Protein AF-A0A2H1YHJ5-F1 (afdb_monomer_lite)

Organism: NCBI:txid1458515

pLDDT: mean 88.85, std 13.35, range [40.28, 98.81]

Foldseek 3Di:
DDDDDDDDDDDDPDDPPPDDDFDWDADPVRDTDGDDPAAEEEDCDPDDDPSHDAQHWYCNVVVNFIWGHHRPDTHTPVVPPDPDPDPDDDDDPDDDDDDDDPPDDDDDDDDPDDDDPPDPDDDDDDPDDDDDDDPVDDDDDDDDDDPDDDDDPQADAWPVGDREDPQWDFDDPPVITDTDHPDDFKDKDKDKFAQLVPDLAKDKDKDWDFQAPFQFQKKKKKWKQLPHDPPDDDQFPDDALDFFLSQKIKMKIKMWGQDVVVGDIWIKMWMWIAGNNAQPDIAIDIDRQFRDKDFRAGNNGFGLWMWTWGWDDGDGGTTMIIIMIHFTPDDDSVRRSVSSNGMIMMIMMTGD

Radius of gyration: 55.6 Å; chains: 1; bounding box: 109×58×180 Å

Structure (mmCIF, N/CA/C/O backbone):
data_AF-A0A2H1YHJ5-F1
#
_entry.id   AF-A0A2H1YHJ5-F1
#
loop_
_atom_site.group_PDB
_atom_site.id
_atom_site.type_symbol
_atom_site.label_atom_id
_atom_site.label_alt_id
_atom_site.label_comp_id
_atom_site.label_asym_id
_atom_site.label_entity_id
_atom_site.label_seq_id
_atom_site.pdbx_PDB_ins_code
_atom_site.Cartn_x
_atom_site.Cartn_y
_atom_site.Cartn_z
_atom_site.occupancy
_atom_site.B_iso_or_equiv
_atom_site.auth_seq_id
_atom_site.auth_comp_id
_atom_site.auth_asym_id
_atom_site.auth_atom_id
_atom_site.pdbx_PDB_model_num
ATOM 1 N N . MET A 1 1 ? -66.893 23.623 133.235 1.00 42.88 1 MET A N 1
ATOM 2 C CA . MET A 1 1 ? -66.188 22.378 133.618 1.00 42.88 1 MET A CA 1
ATOM 3 C C . MET A 1 1 ? -66.973 21.158 133.147 1.00 42.88 1 MET A C 1
ATOM 5 O O . MET A 1 1 ? -67.967 20.817 133.773 1.00 42.88 1 MET A O 1
ATOM 9 N N . LYS A 1 2 ? -66.528 20.504 132.069 1.00 40.28 2 LYS A N 1
ATOM 10 C CA . LYS A 1 2 ? -66.482 19.036 131.934 1.00 40.28 2 LYS A CA 1
ATOM 11 C C . LYS A 1 2 ? -65.663 18.698 130.683 1.00 40.28 2 LYS A C 1
ATOM 13 O O . LYS A 1 2 ? -65.992 19.127 129.585 1.00 40.28 2 LYS A O 1
ATOM 18 N N . ASN A 1 3 ? -64.544 18.024 130.928 1.00 41.81 3 ASN A N 1
ATOM 19 C CA . ASN A 1 3 ? -63.487 17.675 129.983 1.00 41.81 3 ASN A CA 1
ATOM 20 C C . ASN A 1 3 ? -63.940 16.586 129.004 1.00 41.81 3 ASN A C 1
ATOM 22 O O . ASN A 1 3 ? -64.469 15.569 129.450 1.00 41.81 3 ASN A O 1
ATOM 26 N N . TYR A 1 4 ? -63.606 16.732 127.720 1.00 48.62 4 TYR A N 1
ATOM 27 C CA . TYR A 1 4 ? -63.559 15.613 126.778 1.00 48.62 4 TYR A CA 1
ATOM 28 C C . TYR A 1 4 ? -62.131 15.441 126.255 1.00 48.62 4 TYR A C 1
ATOM 30 O O . TYR A 1 4 ? -61.461 16.397 125.874 1.00 48.62 4 TYR A O 1
ATOM 38 N N . LYS A 1 5 ? -61.658 14.199 126.377 1.00 46.38 5 LYS A N 1
ATOM 39 C CA . LYS A 1 5 ? -60.287 13.728 126.179 1.00 46.38 5 LYS A CA 1
ATOM 40 C C . LYS A 1 5 ? -59.889 13.714 124.700 1.00 46.38 5 LYS A C 1
ATOM 42 O O . LYS A 1 5 ? -60.662 13.277 123.853 1.00 46.38 5 LYS A O 1
ATOM 47 N N . ASN A 1 6 ? -58.639 14.101 124.452 1.00 48.09 6 ASN A N 1
ATOM 48 C CA . ASN A 1 6 ? -57.894 13.891 123.212 1.00 48.09 6 ASN A CA 1
ATOM 49 C C . ASN A 1 6 ? -57.825 12.401 122.837 1.00 48.09 6 ASN A C 1
ATOM 51 O O . ASN A 1 6 ? -57.432 11.585 123.672 1.00 48.09 6 ASN A O 1
ATOM 55 N N . TYR A 1 7 ? -58.092 12.074 121.571 1.00 50.16 7 TYR A N 1
ATOM 56 C CA . TYR A 1 7 ? -57.646 10.827 120.948 1.00 50.16 7 TYR A CA 1
ATOM 57 C C . TYR A 1 7 ? -56.686 11.152 119.802 1.00 50.16 7 TYR A C 1
ATOM 59 O O . TYR A 1 7 ? -57.031 11.828 118.836 1.00 50.16 7 TYR A O 1
ATOM 67 N N . LEU A 1 8 ? -55.453 10.689 119.982 1.00 44.50 8 LEU A N 1
ATOM 68 C CA . LEU A 1 8 ? -54.328 10.747 119.059 1.00 44.50 8 LEU A CA 1
ATOM 69 C C . LEU A 1 8 ? -54.637 9.906 117.809 1.00 44.50 8 LEU A C 1
ATOM 71 O O . LEU A 1 8 ? -54.812 8.693 117.911 1.00 44.50 8 LEU A O 1
ATOM 75 N N . PHE A 1 9 ? -54.698 10.541 116.639 1.00 46.66 9 PHE A N 1
ATOM 76 C CA . PHE A 1 9 ? -54.857 9.865 115.351 1.00 46.66 9 PHE A CA 1
ATOM 77 C C . PHE A 1 9 ? -53.469 9.439 114.843 1.00 46.66 9 PHE A C 1
ATOM 79 O O . PHE A 1 9 ? -52.663 10.280 114.449 1.00 46.66 9 PHE A O 1
ATOM 86 N N . ILE A 1 10 ? -53.160 8.142 114.890 1.00 53.19 10 ILE A N 1
ATOM 87 C CA . ILE A 1 10 ? -51.952 7.573 114.275 1.00 53.19 10 ILE A CA 1
ATOM 88 C C . ILE A 1 10 ? -52.271 7.284 112.803 1.00 53.19 10 ILE A C 1
ATOM 90 O O . ILE A 1 10 ? -53.096 6.423 112.502 1.00 53.19 10 ILE A O 1
ATOM 94 N N . LEU A 1 11 ? -51.620 8.003 111.882 1.00 47.72 11 LEU A N 1
ATOM 95 C CA . LEU A 1 11 ? -51.616 7.670 110.456 1.00 47.72 11 LEU A CA 1
ATOM 96 C C . LEU A 1 11 ? -50.718 6.444 110.227 1.00 47.72 11 LEU A C 1
ATOM 98 O O . LEU A 1 11 ? -49.499 6.524 110.370 1.00 47.72 11 LEU A O 1
ATOM 102 N N . ILE A 1 12 ? -51.315 5.319 109.838 1.00 50.81 12 ILE A N 1
ATOM 103 C CA . ILE A 1 12 ? -50.593 4.146 109.335 1.00 50.81 12 ILE A CA 1
ATOM 104 C C . ILE A 1 12 ? -50.486 4.291 107.812 1.00 50.81 12 ILE A C 1
ATOM 106 O O . ILE A 1 12 ? -51.480 4.169 107.099 1.00 50.81 12 ILE A O 1
ATOM 110 N N . PHE A 1 13 ? -49.279 4.544 107.302 1.00 45.78 13 PHE A N 1
ATOM 111 C CA . PHE A 1 13 ? -48.984 4.435 105.872 1.00 45.78 13 PHE A CA 1
ATOM 112 C C . PHE A 1 13 ? -48.885 2.951 105.490 1.00 45.78 13 PHE A C 1
ATOM 114 O O . PHE A 1 13 ? -47.865 2.304 105.721 1.00 45.78 13 PHE A O 1
ATOM 121 N N . ILE A 1 14 ? -49.947 2.400 104.899 1.00 52.19 14 ILE A N 1
ATOM 122 C CA . ILE A 1 14 ? -49.912 1.076 104.267 1.00 52.19 14 ILE A CA 1
ATOM 123 C C . ILE A 1 14 ? -49.209 1.226 102.912 1.00 52.19 14 ILE A C 1
ATOM 125 O O . ILE A 1 14 ? -49.780 1.727 101.946 1.00 52.19 14 ILE A O 1
ATOM 129 N N . SER A 1 15 ? -47.948 0.799 102.844 1.00 47.81 15 SER A N 1
ATOM 130 C CA . SER A 1 15 ? -47.233 0.614 101.580 1.00 47.81 15 SER A CA 1
ATOM 131 C C . SER A 1 15 ? -47.696 -0.702 100.952 1.00 47.81 15 SER A C 1
ATOM 133 O O . SER A 1 15 ? -47.289 -1.784 101.376 1.00 47.81 15 SER A O 1
ATOM 135 N N . ILE A 1 16 ? -48.589 -0.625 99.964 1.00 47.97 16 ILE A N 1
ATOM 136 C CA . ILE A 1 16 ? -48.993 -1.788 99.170 1.00 47.97 16 ILE A CA 1
ATOM 137 C C . ILE A 1 16 ? -47.858 -2.068 98.181 1.00 47.97 16 ILE A C 1
ATOM 139 O O . ILE A 1 16 ? -47.739 -1.407 97.149 1.00 47.97 16 ILE A O 1
ATOM 143 N N . LYS A 1 17 ? -46.994 -3.037 98.498 1.00 46.59 17 LYS A N 1
ATOM 144 C CA . LYS A 1 17 ? -46.061 -3.590 97.512 1.00 46.59 17 LYS A CA 1
ATOM 145 C C . LYS A 1 17 ? -46.846 -4.471 96.548 1.00 46.59 17 LYS A C 1
ATOM 147 O O . LYS A 1 17 ? -47.185 -5.605 96.873 1.00 46.59 17 LYS A O 1
ATOM 152 N N . ILE A 1 18 ? -47.137 -3.945 95.365 1.00 49.09 18 ILE A N 1
ATOM 153 C CA . ILE A 1 18 ? -47.655 -4.736 94.250 1.00 49.09 18 ILE A CA 1
ATOM 154 C C . ILE A 1 18 ? -46.445 -5.442 93.622 1.00 49.09 18 ILE A C 1
ATOM 156 O O . ILE A 1 18 ? -45.708 -4.839 92.845 1.00 49.09 18 ILE A O 1
ATOM 160 N N . ASN A 1 19 ? -46.176 -6.688 94.013 1.00 44.72 19 ASN A N 1
ATOM 161 C CA . ASN A 1 19 ? -45.221 -7.524 93.284 1.00 44.72 19 ASN A CA 1
ATOM 162 C C . ASN A 1 19 ? -45.940 -8.129 92.068 1.00 44.72 19 ASN A C 1
ATOM 164 O O . ASN A 1 19 ? -47.100 -8.528 92.171 1.00 44.72 19 ASN A O 1
ATOM 168 N N . ALA A 1 20 ? -45.267 -8.168 90.917 1.00 54.38 20 ALA A N 1
ATOM 169 C CA . ALA A 1 20 ? -45.776 -8.819 89.712 1.00 54.38 20 ALA A CA 1
ATOM 170 C C . ALA A 1 20 ? -46.092 -10.304 89.984 1.00 54.38 20 ALA A C 1
ATOM 172 O O . ALA A 1 20 ? -45.370 -10.961 90.734 1.00 54.38 20 ALA A O 1
ATOM 173 N N . GLN A 1 21 ? -47.174 -10.822 89.396 1.00 54.25 21 GLN A N 1
ATOM 174 C CA . GLN A 1 21 ? -47.605 -12.208 89.582 1.00 54.25 21 GLN A CA 1
ATOM 175 C C . GLN A 1 21 ? -46.852 -13.132 88.612 1.00 54.25 21 GLN A C 1
ATOM 177 O O . GLN A 1 21 ? -46.950 -12.969 87.398 1.00 54.25 21 GLN A O 1
ATOM 182 N N . GLU A 1 22 ? -46.091 -14.081 89.160 1.00 58.50 22 GLU A N 1
ATOM 183 C CA . GLU A 1 22 ? -45.443 -15.176 88.430 1.00 58.50 22 GLU A CA 1
ATOM 184 C C . GLU A 1 22 ? -46.424 -16.355 88.335 1.00 58.50 22 GLU A C 1
ATOM 186 O O . GLU A 1 22 ? -46.985 -16.779 89.350 1.00 58.50 22 GLU A O 1
ATOM 191 N N . PHE A 1 23 ? -46.665 -16.869 87.126 1.00 64.31 23 PHE A N 1
ATOM 192 C CA . PHE A 1 23 ? -47.477 -18.068 86.920 1.00 64.31 23 PHE A CA 1
ATOM 193 C C . PHE A 1 23 ? -46.552 -19.257 86.678 1.00 64.31 23 PHE A C 1
ATOM 195 O O . PHE A 1 23 ? -45.802 -19.307 85.704 1.00 64.31 23 PHE A O 1
ATOM 202 N N . ASN A 1 24 ? -46.611 -20.228 87.582 1.00 74.50 24 ASN A N 1
ATOM 203 C CA . ASN A 1 24 ? -45.827 -21.446 87.475 1.00 74.50 24 ASN A CA 1
ATOM 204 C C . ASN A 1 24 ? -46.669 -22.570 86.870 1.00 74.50 24 ASN A C 1
ATOM 206 O O . ASN A 1 24 ? -47.835 -22.741 87.228 1.00 74.50 24 ASN A O 1
ATOM 210 N N . VAL A 1 25 ? -46.067 -23.362 85.987 1.00 72.06 25 VAL A N 1
ATOM 211 C CA . VAL A 1 25 ? -46.675 -24.558 85.398 1.00 72.06 25 VAL A CA 1
ATOM 212 C C . VAL A 1 25 ? -45.914 -25.774 85.906 1.00 72.06 25 VAL A C 1
ATOM 214 O O . VAL A 1 25 ? -44.686 -25.770 85.958 1.00 72.06 25 VAL A O 1
ATOM 217 N N . VAL A 1 26 ? -46.636 -26.814 86.308 1.00 79.75 26 VAL A N 1
ATOM 218 C CA . VAL A 1 26 ? -46.034 -28.058 86.796 1.00 79.75 26 VAL A CA 1
ATOM 219 C C . VAL A 1 26 ? -45.954 -29.047 85.640 1.00 79.75 26 VAL A C 1
ATOM 221 O O . VAL A 1 26 ? -46.959 -29.287 84.972 1.00 79.75 26 VAL A O 1
ATOM 224 N N . ASP A 1 27 ? -44.769 -29.596 85.375 1.00 78.88 27 ASP A N 1
ATOM 225 C CA . ASP A 1 27 ? -44.616 -30.638 84.357 1.00 78.88 27 ASP A CA 1
ATOM 226 C C . ASP A 1 27 ? -45.168 -31.999 84.830 1.00 78.88 27 ASP A C 1
ATOM 228 O O . ASP A 1 27 ? -45.484 -32.200 86.004 1.00 78.88 27 ASP A O 1
ATOM 232 N N . ASN A 1 28 ? -45.249 -32.981 83.924 1.00 75.56 28 ASN A N 1
ATOM 233 C CA . ASN A 1 28 ? -45.737 -34.332 84.244 1.00 75.56 28 ASN A CA 1
ATOM 234 C C . ASN A 1 28 ? -44.867 -35.096 85.270 1.00 75.56 28 ASN A C 1
ATOM 236 O O . ASN A 1 28 ? -45.213 -36.218 85.636 1.00 75.56 28 ASN A O 1
ATOM 240 N N . LYS A 1 29 ? -43.737 -34.531 85.717 1.00 79.44 29 LYS A N 1
ATOM 241 C CA . LYS A 1 29 ? -42.860 -35.079 86.762 1.00 79.44 29 LYS A CA 1
ATOM 242 C C . LYS A 1 29 ? -42.938 -34.286 88.074 1.00 79.44 29 LYS A C 1
ATOM 244 O O . LYS A 1 29 ? -42.198 -34.600 89.002 1.00 79.44 29 LYS A O 1
ATOM 249 N N . GLY A 1 30 ? -43.832 -33.300 88.179 1.00 77.00 30 GLY A N 1
ATOM 250 C CA . GLY A 1 30 ? -44.010 -32.491 89.386 1.00 77.00 30 GLY A CA 1
ATOM 251 C C . GLY A 1 30 ? -43.053 -31.300 89.496 1.00 77.00 30 GLY A C 1
ATOM 252 O O . GLY A 1 30 ? -43.026 -30.638 90.532 1.00 77.00 30 GLY A O 1
ATOM 253 N N . THR A 1 31 ? -42.275 -31.000 88.452 1.00 84.31 31 THR A N 1
ATOM 254 C CA . THR A 1 31 ? -41.330 -29.879 88.455 1.00 84.31 31 THR A CA 1
ATOM 255 C C . THR A 1 31 ? -42.070 -28.578 88.185 1.00 84.31 31 THR A C 1
ATOM 257 O O . THR A 1 31 ? -42.716 -28.422 87.148 1.00 84.31 31 THR A O 1
ATOM 260 N N . ILE A 1 32 ? -41.957 -27.631 89.115 1.00 79.25 32 ILE A N 1
ATOM 261 C CA . ILE A 1 32 ? -42.501 -26.281 88.975 1.00 79.25 32 ILE A CA 1
ATOM 262 C C . ILE A 1 32 ? -41.586 -25.496 88.032 1.00 79.25 32 ILE A C 1
ATOM 264 O O . ILE A 1 32 ? -40.457 -25.163 88.386 1.00 79.25 32 ILE A O 1
ATOM 268 N N . ASN A 1 33 ? -42.075 -25.206 86.832 1.00 68.06 33 ASN A N 1
ATOM 269 C CA . ASN A 1 33 ? -41.402 -24.364 85.855 1.00 68.06 33 ASN A CA 1
ATOM 270 C C . ASN A 1 33 ? -42.088 -22.995 85.820 1.00 68.06 33 ASN A C 1
ATOM 272 O O . ASN A 1 33 ? -43.304 -22.916 85.638 1.00 68.06 33 ASN A O 1
ATOM 276 N N . SER A 1 34 ? -41.327 -21.912 85.953 1.00 69.19 34 SER A N 1
ATOM 277 C CA . SER A 1 34 ? -41.844 -20.570 85.672 1.00 69.19 34 SER A CA 1
ATOM 278 C C . SER A 1 34 ? -42.080 -20.444 84.173 1.00 69.19 34 SER A C 1
ATOM 280 O O . SER A 1 34 ? -41.142 -20.582 83.382 1.00 69.19 34 SER A O 1
ATOM 282 N N . VAL A 1 35 ? -43.317 -20.177 83.765 1.00 63.56 35 VAL A N 1
ATOM 283 C CA . VAL A 1 35 ? -43.655 -19.972 82.354 1.00 63.56 35 VAL A CA 1
ATOM 284 C C . VAL A 1 35 ? -44.128 -18.529 82.221 1.00 63.56 35 VAL A C 1
ATOM 286 O O . VAL A 1 35 ? -44.904 -18.058 83.041 1.00 63.56 35 VAL A O 1
ATOM 289 N N . PHE A 1 36 ? -43.611 -17.826 81.210 1.00 63.41 36 PHE A N 1
ATOM 290 C CA . PHE A 1 36 ? -43.727 -16.376 80.961 1.00 63.41 36 PHE A CA 1
ATOM 291 C C . PHE A 1 36 ? -42.753 -15.491 81.758 1.00 63.41 36 PHE A C 1
ATOM 293 O O . PHE A 1 36 ? -43.096 -14.891 82.773 1.00 63.41 36 PHE A O 1
ATOM 300 N N . LYS A 1 37 ? -41.534 -15.329 81.227 1.00 66.38 37 LYS A N 1
ATOM 301 C CA . LYS A 1 37 ? -40.641 -14.218 81.604 1.00 66.38 37 LYS A CA 1
ATOM 302 C C . LYS A 1 37 ? -40.752 -13.015 80.662 1.00 66.38 37 LYS A C 1
ATOM 304 O O . LYS A 1 37 ? -40.211 -11.964 80.973 1.00 66.38 37 LYS A O 1
ATOM 309 N N . ASN A 1 38 ? -41.469 -13.165 79.549 1.00 75.50 38 ASN A N 1
ATOM 310 C CA . ASN A 1 38 ? -41.543 -12.153 78.508 1.00 75.50 38 ASN A CA 1
ATOM 311 C C . ASN A 1 38 ? -42.792 -11.295 78.699 1.00 75.50 38 ASN A C 1
ATOM 313 O O . ASN A 1 38 ? -43.909 -11.811 78.779 1.00 75.50 38 ASN A O 1
ATOM 317 N N . LYS A 1 39 ? -42.612 -9.982 78.7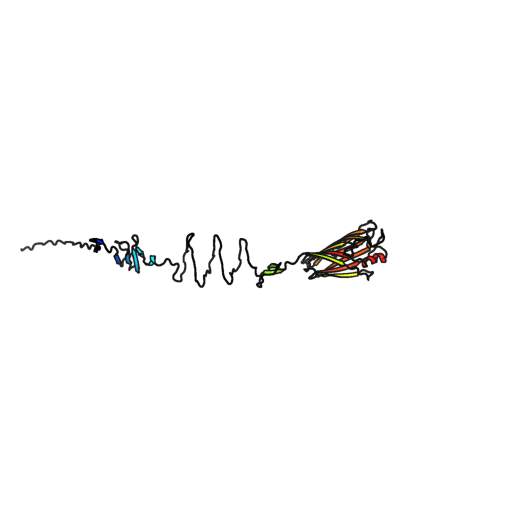54 1.00 80.81 39 LYS A N 1
ATOM 318 C CA . LYS A 1 39 ? -43.665 -8.996 78.941 1.00 80.81 39 LYS A CA 1
ATOM 319 C C . LYS A 1 39 ? -43.923 -8.236 77.649 1.00 80.81 39 LYS A C 1
ATOM 321 O O . LYS A 1 39 ? -43.009 -7.752 76.986 1.00 80.81 39 LYS A O 1
ATOM 326 N N . VAL A 1 40 ? -45.205 -8.048 77.352 1.00 86.00 40 VAL A N 1
ATOM 327 C CA . VAL A 1 40 ? -45.655 -7.053 76.382 1.00 86.00 40 VAL A CA 1
ATOM 328 C C . VAL A 1 40 ? -45.941 -5.756 77.134 1.00 86.00 40 VAL A C 1
ATOM 330 O O . VAL A 1 40 ? -46.784 -5.722 78.029 1.00 86.00 40 VAL A O 1
ATOM 333 N N . THR A 1 41 ? -45.223 -4.690 76.802 1.00 88.19 41 THR A N 1
ATOM 334 C CA . THR A 1 41 ? -45.400 -3.367 77.404 1.00 88.19 41 THR A CA 1
ATOM 335 C C . THR A 1 41 ? -45.889 -2.389 76.346 1.00 88.19 41 THR A C 1
ATOM 337 O O . THR A 1 41 ? -45.296 -2.271 75.282 1.00 88.19 41 THR A O 1
ATOM 340 N N . THR A 1 42 ? -46.949 -1.647 76.641 1.00 87.50 42 THR A N 1
ATOM 341 C CA . THR A 1 42 ? -47.392 -0.492 75.850 1.00 87.50 42 THR A CA 1
ATOM 342 C C . THR A 1 42 ? -47.173 0.751 76.701 1.00 87.50 42 THR A C 1
ATOM 344 O O . THR A 1 42 ? -47.728 0.822 77.798 1.00 87.50 42 THR A O 1
ATOM 347 N N . SER A 1 43 ? -46.354 1.704 76.256 1.00 82.50 43 SER A N 1
ATOM 348 C CA . SER A 1 43 ? -46.089 2.911 77.053 1.00 82.50 43 SER A CA 1
ATOM 349 C C . SER A 1 43 ? -46.028 4.172 76.191 1.00 82.50 43 SER A C 1
ATOM 351 O O . SER A 1 43 ? -45.331 4.149 75.174 1.00 82.50 43 SER A O 1
ATOM 353 N N . PRO A 1 44 ? -46.658 5.283 76.628 1.00 77.25 44 PRO A N 1
ATOM 354 C CA . PRO A 1 44 ? -46.556 6.598 75.996 1.00 77.25 44 PRO A CA 1
ATOM 355 C C . PRO A 1 44 ? -45.311 7.387 76.440 1.00 77.25 44 PRO A C 1
ATOM 357 O O . PRO A 1 44 ? -45.324 8.617 76.454 1.00 77.25 44 PRO A O 1
ATOM 360 N N . THR A 1 45 ? -44.243 6.702 76.851 1.00 69.25 45 THR A N 1
ATOM 361 C CA 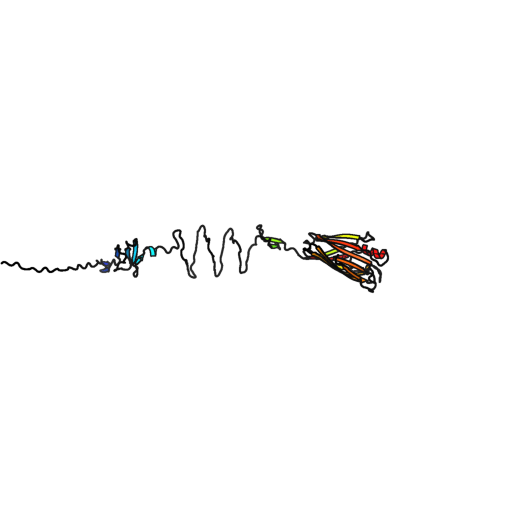. THR A 1 45 ? -43.000 7.322 77.328 1.00 69.25 45 THR A CA 1
ATOM 362 C C . THR A 1 45 ? -41.849 6.999 76.389 1.00 69.25 45 THR A C 1
ATOM 364 O O . THR A 1 45 ? -41.632 5.831 76.089 1.00 69.25 45 THR A O 1
ATOM 367 N N . ALA A 1 46 ? -41.039 7.998 76.027 1.00 69.38 46 ALA A N 1
ATOM 368 C CA . ALA A 1 46 ? -39.858 7.806 75.175 1.00 69.38 46 ALA A CA 1
ATOM 369 C C . ALA A 1 46 ? -38.754 6.933 75.815 1.00 69.38 46 ALA A C 1
ATOM 371 O O . ALA A 1 46 ? -37.864 6.441 75.122 1.00 69.38 46 ALA A O 1
ATOM 372 N N . SER A 1 47 ? -38.792 6.739 77.138 1.00 81.81 47 SER A N 1
ATOM 373 C CA . SER A 1 47 ? -37.823 5.912 77.860 1.00 81.81 47 SER A CA 1
ATOM 374 C C . SER A 1 47 ? -38.188 4.422 77.791 1.00 81.81 47 SER A C 1
ATOM 376 O O . SER A 1 47 ? -39.342 4.074 78.057 1.00 81.81 47 SER A O 1
ATOM 378 N N . PRO A 1 48 ? -37.219 3.530 77.500 1.00 84.44 48 PRO A N 1
ATOM 379 C CA . PRO A 1 48 ? -37.471 2.098 77.388 1.00 84.44 48 PRO A CA 1
ATOM 380 C C . PRO A 1 48 ? -37.885 1.470 78.733 1.00 84.44 48 PRO A C 1
ATOM 382 O O . PRO A 1 48 ? -37.438 1.935 79.787 1.00 84.44 48 PRO A O 1
ATOM 385 N N . PRO A 1 49 ? -38.669 0.373 78.725 1.00 86.69 49 PRO A N 1
ATOM 386 C CA . PRO A 1 49 ? -39.031 -0.353 79.941 1.00 86.69 49 PRO A CA 1
ATOM 387 C C . PRO A 1 49 ? -37.792 -0.795 80.742 1.00 86.69 49 PRO A C 1
ATOM 389 O O . PRO A 1 49 ? -36.865 -1.395 80.194 1.00 86.69 49 PRO A O 1
ATOM 392 N N . ALA A 1 50 ? -37.777 -0.491 82.045 1.00 80.19 50 ALA A N 1
ATOM 393 C CA . ALA A 1 50 ? -36.609 -0.684 82.914 1.00 80.19 50 ALA A CA 1
ATOM 394 C C . ALA A 1 50 ? -36.363 -2.152 83.318 1.00 80.19 50 ALA A C 1
ATOM 396 O O . ALA A 1 50 ? -35.219 -2.555 83.509 1.00 80.19 50 ALA A O 1
ATOM 397 N N . SER A 1 51 ? -37.419 -2.962 83.416 1.00 79.75 51 SER A N 1
ATOM 398 C CA . SER A 1 51 ? -37.362 -4.380 83.813 1.00 79.75 51 SER A CA 1
ATOM 399 C C . SER A 1 51 ? -37.488 -5.300 82.598 1.00 79.75 51 SER A C 1
ATOM 401 O O . SER A 1 51 ? -38.415 -6.097 82.516 1.00 79.75 51 SER A O 1
ATOM 403 N N . LYS A 1 52 ? -36.592 -5.109 81.631 1.00 85.31 52 LYS A N 1
ATOM 404 C CA . LYS A 1 52 ? -36.576 -5.797 80.334 1.00 85.31 52 LYS A CA 1
ATOM 405 C C . LYS A 1 52 ? -35.972 -7.202 80.436 1.00 85.31 52 LYS A C 1
ATOM 407 O O . LYS A 1 52 ? -34.890 -7.369 81.002 1.00 85.31 52 LYS A O 1
ATOM 412 N N . ILE A 1 53 ? -36.652 -8.188 79.868 1.00 85.44 53 ILE A N 1
ATOM 413 C CA . ILE A 1 53 ? -36.193 -9.574 79.731 1.00 85.44 53 ILE A CA 1
ATOM 414 C C . ILE A 1 53 ? -36.116 -9.922 78.243 1.00 85.44 53 ILE A C 1
ATOM 416 O O . ILE A 1 53 ? -36.853 -9.368 77.428 1.00 85.44 53 ILE A O 1
ATOM 420 N N . GLU A 1 54 ? -35.140 -10.748 77.850 1.00 86.94 54 GLU A N 1
ATOM 421 C CA . GLU A 1 54 ? -34.941 -11.129 76.447 1.00 86.94 54 GLU A CA 1
ATOM 422 C C . GLU A 1 54 ? -36.238 -11.680 75.833 1.00 86.94 54 GLU A C 1
ATOM 424 O O . GLU A 1 54 ? -36.885 -12.571 76.379 1.00 86.94 54 GLU A O 1
ATOM 429 N N . GLY A 1 55 ? -36.617 -11.113 74.692 1.00 84.69 55 GLY A N 1
ATOM 430 C CA . GLY A 1 55 ? -37.856 -11.356 73.969 1.00 84.69 55 GLY A CA 1
ATOM 431 C C . GLY A 1 55 ? -39.078 -10.594 74.498 1.00 84.69 55 GLY A C 1
ATOM 432 O O . GLY A 1 55 ? -40.189 -10.899 74.062 1.00 84.69 55 GLY A O 1
ATOM 433 N N . ASP A 1 56 ? -38.924 -9.638 75.419 1.00 90.19 56 ASP A N 1
ATOM 434 C CA . ASP A 1 56 ? -39.989 -8.682 75.738 1.00 90.19 56 ASP A CA 1
ATOM 435 C C . ASP A 1 56 ? -40.369 -7.872 74.497 1.00 90.19 56 ASP A C 1
ATOM 437 O O . ASP A 1 56 ? -39.508 -7.520 73.689 1.00 90.19 56 ASP A O 1
ATOM 441 N N . VAL A 1 57 ? -41.650 -7.519 74.379 1.00 90.81 57 VAL A N 1
ATOM 442 C CA . VAL A 1 57 ? -42.181 -6.695 73.286 1.00 90.81 57 VAL A CA 1
ATOM 443 C C . VAL A 1 57 ? -42.610 -5.344 73.842 1.00 90.81 57 VAL A C 1
ATOM 445 O O . VAL A 1 57 ? -43.358 -5.271 74.814 1.00 90.81 57 VAL A O 1
ATOM 448 N N . TRP A 1 58 ? -42.177 -4.258 73.214 1.00 91.94 58 TRP A N 1
ATOM 449 C CA . TRP A 1 58 ? -42.563 -2.900 73.571 1.00 91.94 58 TRP A CA 1
ATOM 450 C C . TRP A 1 58 ? -43.252 -2.216 72.395 1.00 91.94 58 TRP A C 1
ATOM 452 O O . TRP A 1 58 ? -42.648 -2.009 71.344 1.00 91.94 58 TRP A O 1
ATOM 462 N N . PHE A 1 59 ? -44.517 -1.849 72.592 1.00 91.06 59 PHE A N 1
ATOM 463 C CA . PHE A 1 59 ? -45.227 -0.902 71.741 1.00 91.06 59 PHE A CA 1
ATOM 464 C C . PHE A 1 59 ? -44.897 0.511 72.230 1.00 91.06 59 PHE A C 1
ATOM 466 O O . PHE A 1 59 ? -45.472 1.004 73.209 1.00 91.06 59 PHE A O 1
ATOM 473 N N . ASP A 1 60 ? -43.923 1.132 71.571 1.00 90.19 60 ASP A N 1
ATOM 474 C CA . ASP A 1 60 ? -43.522 2.516 71.793 1.00 90.19 60 ASP A CA 1
ATOM 475 C C . ASP A 1 60 ? -44.518 3.421 71.069 1.00 90.19 60 ASP A C 1
ATOM 477 O O . ASP A 1 60 ? -44.388 3.699 69.875 1.00 90.19 60 ASP A O 1
ATOM 481 N N . THR A 1 61 ? -45.560 3.849 71.783 1.00 88.25 61 THR A N 1
ATOM 482 C CA . THR A 1 61 ? -46.618 4.674 71.187 1.00 88.25 61 THR A CA 1
ATOM 483 C C . THR A 1 61 ? -46.170 6.117 70.953 1.00 88.25 61 THR A C 1
ATOM 485 O O . THR A 1 61 ? -46.867 6.852 70.263 1.00 88.25 61 THR A O 1
ATOM 488 N N . THR A 1 62 ? -45.021 6.539 71.497 1.00 88.69 62 THR A N 1
ATOM 489 C CA . THR A 1 62 ? -44.423 7.851 71.208 1.00 88.69 62 THR A CA 1
ATOM 490 C C . THR A 1 62 ? -43.721 7.837 69.851 1.00 88.69 62 THR A C 1
ATOM 492 O O . THR A 1 62 ? -43.882 8.774 69.074 1.00 88.69 62 THR A O 1
ATOM 495 N N . ALA A 1 63 ? -42.979 6.769 69.542 1.00 84.81 63 ALA A N 1
ATOM 496 C CA . ALA A 1 63 ? -42.298 6.599 68.256 1.00 84.81 63 ALA A CA 1
ATOM 497 C C . ALA A 1 63 ? -43.149 5.891 67.183 1.00 84.81 63 ALA A C 1
ATOM 499 O O . ALA A 1 63 ? -42.755 5.869 66.022 1.00 84.81 63 ALA A O 1
ATOM 500 N N . SER A 1 64 ? -44.309 5.331 67.549 1.00 87.12 64 SER A N 1
ATOM 501 C CA . SER A 1 64 ? -45.131 4.459 66.688 1.00 87.12 64 SER A CA 1
ATOM 502 C C . SER A 1 64 ? -44.375 3.218 66.189 1.00 87.12 64 SER A C 1
ATOM 504 O O . SER A 1 64 ? -44.501 2.812 65.036 1.00 87.12 64 SER A O 1
ATOM 506 N N . GLU A 1 65 ? -43.580 2.603 67.067 1.00 88.06 65 GLU A N 1
ATOM 507 C CA . GLU A 1 65 ? -42.708 1.468 66.746 1.00 88.06 65 GLU A CA 1
ATOM 508 C C . GLU A 1 65 ? -42.994 0.261 67.647 1.00 88.06 65 GLU A C 1
ATOM 510 O O . GLU A 1 65 ? -43.333 0.404 68.823 1.00 88.06 65 GLU A O 1
ATOM 515 N N . ILE A 1 66 ? -42.786 -0.946 67.112 1.00 89.94 66 ILE A N 1
ATOM 516 C CA . ILE A 1 66 ? -42.733 -2.181 67.903 1.00 89.94 66 ILE A CA 1
ATOM 517 C C . ILE A 1 66 ? -41.266 -2.567 68.058 1.00 89.94 66 ILE A C 1
ATOM 519 O O . ILE A 1 66 ? -40.545 -2.685 67.064 1.00 89.94 66 ILE A O 1
ATOM 523 N N . LYS A 1 67 ? -40.822 -2.765 69.296 1.00 90.62 67 LYS A N 1
ATOM 524 C CA . LYS A 1 67 ? -39.450 -3.151 69.634 1.00 90.62 67 LYS A CA 1
ATOM 525 C C . LYS A 1 67 ? -39.441 -4.482 70.379 1.00 90.62 67 LYS A C 1
ATOM 527 O O . LYS A 1 67 ? -40.348 -4.745 71.161 1.00 90.62 67 LYS A O 1
ATOM 532 N N . ILE A 1 68 ? -38.413 -5.298 70.161 1.00 90.81 68 ILE A N 1
ATOM 533 C CA . ILE A 1 68 ? -38.164 -6.541 70.900 1.00 90.81 68 ILE A CA 1
ATOM 534 C C . ILE A 1 68 ? -36.829 -6.405 71.631 1.00 90.81 68 ILE A C 1
ATOM 536 O O . ILE A 1 68 ? -35.835 -5.989 71.030 1.00 90.81 68 ILE A O 1
ATOM 540 N N . TYR A 1 69 ? -36.795 -6.706 72.928 1.00 91.31 69 TYR A N 1
ATOM 541 C CA . TYR A 1 69 ? -35.548 -6.699 73.688 1.00 91.31 69 TYR A CA 1
ATOM 542 C C . TYR A 1 69 ? -34.737 -7.954 73.363 1.00 91.31 69 TYR A C 1
ATOM 544 O O . TYR A 1 69 ? -35.226 -9.059 73.547 1.00 91.31 69 TYR A O 1
ATOM 552 N N . ASP A 1 70 ? -33.500 -7.818 72.897 1.00 87.25 70 ASP A N 1
ATOM 553 C CA . ASP A 1 70 ? -32.671 -8.958 72.465 1.00 87.25 70 ASP A CA 1
ATOM 554 C C . ASP A 1 70 ? -31.735 -9.501 73.559 1.00 87.25 70 ASP A C 1
ATOM 556 O O . ASP A 1 70 ? -30.756 -10.178 73.265 1.00 87.25 70 ASP A O 1
ATOM 560 N N . GLY A 1 71 ? -31.986 -9.137 74.820 1.00 87.00 71 GLY A N 1
ATOM 561 C CA . GLY A 1 71 ? -31.099 -9.445 75.943 1.00 87.00 71 GLY A CA 1
ATOM 562 C C . GLY A 1 71 ? -30.082 -8.340 76.244 1.00 87.00 71 GLY A C 1
ATOM 563 O O . GLY A 1 71 ? -29.601 -8.266 77.375 1.00 87.00 71 GLY A O 1
ATOM 564 N N . SER A 1 72 ? -29.829 -7.416 75.304 1.00 88.69 72 SER A N 1
ATOM 565 C CA . SER A 1 72 ? -28.912 -6.275 75.480 1.00 88.69 72 SER A CA 1
ATOM 566 C C . SER A 1 72 ? -29.565 -4.917 75.193 1.00 88.69 72 SER A C 1
ATOM 568 O O . SER A 1 72 ? -29.484 -3.985 76.003 1.00 88.69 72 SER A O 1
ATOM 570 N N . ILE A 1 73 ? -30.249 -4.789 74.056 1.00 88.31 73 ILE A N 1
ATOM 571 C CA . ILE A 1 73 ? -30.879 -3.556 73.571 1.00 88.31 73 ILE A CA 1
ATOM 572 C C . ILE A 1 73 ? -32.295 -3.822 73.041 1.00 88.31 73 ILE A C 1
ATOM 574 O O . ILE A 1 73 ? -32.667 -4.941 72.702 1.00 88.31 73 ILE A O 1
ATOM 578 N N . TRP A 1 74 ? -33.110 -2.770 72.965 1.00 89.94 74 TRP A N 1
ATOM 579 C CA . TRP A 1 74 ? -34.408 -2.821 72.290 1.00 89.94 74 TRP A CA 1
ATOM 580 C C . TRP A 1 74 ? -34.202 -2.639 70.784 1.00 89.94 74 TRP A C 1
ATOM 582 O O . TRP A 1 74 ? -33.850 -1.542 70.351 1.00 89.94 74 TRP A O 1
ATOM 592 N N . LYS A 1 75 ? -34.417 -3.696 69.995 1.00 88.19 75 LYS A N 1
ATOM 593 C CA . LYS A 1 75 ? -34.335 -3.659 68.526 1.00 88.19 75 LYS A CA 1
ATOM 594 C C . LYS A 1 75 ? -35.699 -3.387 67.923 1.00 88.19 75 LYS A C 1
ATOM 596 O O . LYS A 1 75 ? -36.686 -3.968 68.372 1.00 88.19 75 LYS A O 1
ATOM 601 N N . LYS A 1 76 ? -35.778 -2.531 66.907 1.00 89.19 76 LYS A N 1
ATOM 602 C CA . LYS A 1 76 ? -37.045 -2.287 66.211 1.00 89.19 76 LYS A CA 1
ATOM 603 C C . LYS A 1 76 ? -37.385 -3.513 65.379 1.00 89.19 76 LYS A C 1
ATOM 605 O O . LYS A 1 76 ? -36.507 -4.116 64.770 1.00 89.19 76 LYS A O 1
ATOM 610 N N . LEU A 1 77 ? -38.663 -3.870 65.303 1.00 80.44 77 LEU A N 1
ATOM 611 C CA . LEU A 1 77 ? -39.100 -4.996 64.479 1.00 80.44 77 LEU A CA 1
ATOM 612 C C . LEU A 1 77 ? -38.754 -4.775 62.992 1.00 80.44 77 LEU A C 1
ATOM 614 O O . LEU A 1 77 ? -38.427 -5.722 62.284 1.00 80.44 77 LEU A O 1
ATOM 618 N N . SER A 1 78 ? -38.719 -3.517 62.542 1.00 71.62 78 SER A N 1
ATOM 619 C CA . SER A 1 78 ? -38.247 -3.120 61.210 1.00 71.62 78 SER A CA 1
ATOM 620 C C . SER A 1 78 ? -36.762 -3.408 60.956 1.00 71.62 78 SER A C 1
ATOM 622 O O . SER A 1 78 ? -36.386 -3.619 59.805 1.00 71.62 78 SER A O 1
ATOM 624 N N . ASP A 1 79 ? -35.924 -3.465 61.998 1.00 70.06 79 ASP A N 1
ATOM 625 C CA . ASP A 1 79 ? -34.485 -3.751 61.863 1.00 70.06 79 ASP A CA 1
ATOM 626 C C . ASP A 1 79 ? -34.236 -5.184 61.363 1.00 70.06 79 ASP A C 1
ATOM 628 O O . ASP A 1 79 ? -33.161 -5.493 60.847 1.00 70.06 79 ASP A O 1
ATOM 632 N N . PHE A 1 80 ? -35.238 -6.060 61.486 1.00 63.81 80 PHE A N 1
ATOM 633 C CA . PHE A 1 80 ? -35.168 -7.452 61.050 1.00 63.81 80 PHE A CA 1
ATOM 634 C C . PHE A 1 80 ? -35.634 -7.675 59.608 1.00 63.81 80 PHE A C 1
ATOM 636 O O . PHE A 1 80 ? -35.383 -8.751 59.070 1.00 63.81 80 PHE A O 1
ATOM 643 N N . VAL A 1 81 ? -36.301 -6.704 58.970 1.00 59.25 81 VAL A N 1
ATOM 644 C CA . VAL A 1 81 ? -37.045 -6.979 57.726 1.00 59.25 81 VAL A CA 1
ATOM 645 C C . VAL A 1 81 ? -36.339 -6.504 56.453 1.00 59.25 81 VAL A C 1
ATOM 647 O O . VAL A 1 81 ? -36.500 -7.155 55.432 1.00 59.25 81 VAL A O 1
ATOM 650 N N . ASN A 1 82 ? -35.483 -5.476 56.460 1.00 58.25 82 ASN A N 1
ATOM 651 C CA . ASN A 1 82 ? -34.972 -4.922 55.194 1.00 58.25 82 ASN A CA 1
ATOM 652 C C . ASN A 1 82 ? -33.452 -4.711 55.167 1.00 58.25 82 ASN A C 1
ATOM 654 O O . ASN A 1 82 ? -32.947 -3.623 55.430 1.00 58.25 82 ASN A O 1
ATOM 658 N N . LYS A 1 83 ? -32.723 -5.749 54.737 1.00 61.12 83 LYS A N 1
ATOM 659 C CA . LYS A 1 83 ? -31.405 -5.610 54.081 1.00 61.12 83 LYS A CA 1
ATOM 660 C C . LYS A 1 83 ? -31.513 -5.719 52.552 1.00 61.12 83 LYS A C 1
ATOM 662 O O . LYS A 1 83 ? -30.564 -6.113 51.882 1.00 61.12 83 LYS A O 1
ATOM 667 N N . THR A 1 84 ? -32.674 -5.429 51.977 1.00 60.75 84 THR A N 1
ATOM 668 C CA . THR A 1 84 ? -32.822 -5.337 50.522 1.00 60.75 84 THR A CA 1
ATOM 669 C C . THR A 1 84 ? -32.214 -4.030 50.046 1.00 60.75 84 THR A C 1
ATOM 671 O O . THR A 1 84 ? -32.424 -2.998 50.682 1.00 60.75 84 THR A O 1
ATOM 674 N N . ILE A 1 85 ? -31.481 -4.057 48.931 1.00 64.88 85 ILE A N 1
ATOM 675 C CA . ILE A 1 85 ? -30.866 -2.833 48.419 1.00 64.88 85 ILE A CA 1
ATOM 676 C C . ILE A 1 85 ? -31.958 -1.836 48.026 1.00 64.88 85 ILE A C 1
ATOM 678 O O . ILE A 1 85 ? -31.806 -0.708 48.456 1.00 64.88 85 ILE A O 1
ATOM 682 N N . TYR A 1 86 ? -33.084 -2.239 47.411 1.00 65.75 86 TYR A N 1
ATOM 683 C CA . TYR A 1 86 ? -34.324 -1.440 47.323 1.00 65.75 86 TYR A CA 1
ATOM 684 C C . TYR A 1 86 ? -35.548 -2.328 47.000 1.00 65.75 86 TYR A C 1
ATOM 686 O O . TYR A 1 86 ? -35.412 -3.289 46.245 1.00 65.75 86 TYR A O 1
ATOM 694 N N . THR A 1 87 ? -36.730 -2.007 47.540 1.00 63.38 87 THR A N 1
ATOM 695 C CA . THR A 1 87 ? -38.045 -2.559 47.119 1.00 63.38 87 THR A CA 1
ATOM 696 C C . THR A 1 87 ? -38.864 -1.573 46.284 1.00 63.38 87 THR A C 1
ATOM 698 O O . THR A 1 87 ? -39.856 -1.968 45.684 1.00 63.38 87 THR A O 1
ATOM 701 N N . ASP A 1 88 ? -38.421 -0.315 46.217 1.00 75.69 88 ASP A N 1
ATOM 702 C CA . ASP A 1 88 ? -39.065 0.800 45.524 1.00 75.69 88 ASP A CA 1
ATOM 703 C C . ASP A 1 88 ? -38.003 1.679 44.850 1.00 75.69 88 ASP A C 1
ATOM 705 O O . ASP A 1 88 ? -36.825 1.645 45.215 1.00 75.69 88 ASP A O 1
ATOM 709 N N . ASN A 1 89 ? -38.408 2.498 43.880 1.00 81.00 89 ASN A N 1
ATOM 710 C CA . ASN A 1 89 ? -37.505 3.463 43.251 1.00 81.00 89 ASN A CA 1
ATOM 711 C C . ASN A 1 89 ? -36.967 4.467 44.288 1.00 81.00 89 ASN A C 1
ATOM 713 O O . ASN A 1 89 ? -37.727 4.997 45.098 1.00 81.00 89 ASN A O 1
ATOM 717 N N . GLY A 1 90 ? -35.672 4.789 44.226 1.00 80.12 90 GLY A N 1
ATOM 718 C CA . GLY A 1 90 ? -35.055 5.740 45.149 1.00 80.12 90 GLY A CA 1
ATOM 719 C C . GLY A 1 90 ? -33.693 6.257 44.689 1.00 80.12 90 GLY A C 1
ATOM 720 O O . GLY A 1 90 ? -33.089 5.735 43.754 1.00 80.12 90 GLY A O 1
ATOM 721 N N . THR A 1 91 ? -33.211 7.297 45.370 1.00 84.44 91 THR A N 1
ATOM 722 C CA . THR A 1 91 ? -31.901 7.916 45.121 1.00 84.44 91 THR A CA 1
ATOM 723 C C . THR A 1 91 ? -30.870 7.387 46.114 1.00 84.44 91 THR A C 1
ATOM 725 O O . THR A 1 91 ? -31.101 7.380 47.324 1.00 84.44 91 THR A O 1
ATOM 728 N N . ILE A 1 92 ? -29.698 6.994 45.621 1.00 85.88 92 ILE A N 1
ATOM 729 C CA . ILE A 1 92 ? -28.542 6.666 46.460 1.00 85.88 92 ILE A CA 1
ATOM 730 C C . ILE A 1 92 ? -27.835 7.978 46.837 1.00 85.88 92 ILE A C 1
ATOM 732 O O . ILE A 1 92 ? -27.332 8.678 45.966 1.00 85.88 92 ILE A O 1
ATOM 736 N N . THR A 1 93 ? -27.795 8.327 48.125 1.00 88.25 93 THR A N 1
ATOM 737 C CA . THR A 1 93 ? -27.179 9.578 48.627 1.00 88.25 93 THR A CA 1
ATOM 738 C C . THR A 1 93 ? -25.762 9.401 49.179 1.00 88.25 93 THR A C 1
ATOM 740 O O . THR A 1 93 ? -25.111 10.374 49.549 1.00 88.25 93 THR A O 1
ATOM 743 N N . SER A 1 94 ? -25.277 8.162 49.260 1.00 89.38 94 SER A N 1
ATOM 744 C CA . SER A 1 94 ? -23.932 7.819 49.725 1.00 89.38 94 SER A CA 1
ATOM 745 C C . SER A 1 94 ? -23.457 6.519 49.086 1.00 89.38 94 SER A C 1
ATOM 747 O O . SER A 1 94 ? -24.277 5.709 48.653 1.00 89.38 94 SER A O 1
ATOM 749 N N . ASN A 1 95 ? -22.143 6.293 49.054 1.00 91.00 95 ASN A N 1
ATOM 750 C CA . ASN A 1 95 ? -21.562 5.098 48.441 1.00 91.00 95 ASN A CA 1
ATOM 751 C C . ASN A 1 95 ? -22.172 3.802 49.007 1.00 91.00 95 ASN A C 1
ATOM 753 O O . ASN A 1 95 ? -22.564 3.713 50.177 1.00 91.00 95 ASN A O 1
ATOM 757 N N . ARG A 1 96 ? -22.250 2.776 48.160 1.00 87.88 96 ARG A N 1
ATOM 758 C CA . ARG A 1 96 ? -22.672 1.423 48.528 1.00 87.88 96 ARG A CA 1
ATOM 759 C C . ARG A 1 96 ? -21.574 0.456 48.121 1.00 87.88 96 ARG A C 1
ATOM 761 O O . ARG A 1 96 ? -21.126 0.486 46.981 1.00 87.88 96 ARG A O 1
ATOM 768 N N . THR A 1 97 ? -21.184 -0.410 49.047 1.00 89.31 97 THR A N 1
ATOM 769 C CA . THR A 1 97 ? -20.238 -1.496 48.788 1.00 89.31 97 THR A CA 1
ATOM 770 C C . THR A 1 97 ? -20.965 -2.813 48.988 1.00 89.31 97 THR A C 1
ATOM 772 O O . THR A 1 97 ? -21.542 -3.047 50.049 1.00 89.31 97 THR A O 1
ATOM 775 N N . ILE A 1 98 ? -20.926 -3.669 47.971 1.00 89.44 98 ILE A N 1
ATOM 776 C CA . ILE A 1 98 ? -21.346 -5.067 48.062 1.00 89.44 98 ILE A CA 1
ATOM 777 C C . ILE A 1 98 ? -20.058 -5.887 48.045 1.00 89.44 98 ILE A C 1
ATOM 779 O O . ILE A 1 98 ? -19.296 -5.805 47.086 1.00 89.44 98 ILE A O 1
ATOM 783 N N . SER A 1 99 ? -19.785 -6.635 49.110 1.00 89.56 99 SER A N 1
ATOM 784 C CA . SER A 1 99 ? -18.593 -7.478 49.219 1.00 89.56 99 SER A CA 1
ATOM 785 C C . SER A 1 99 ? -18.973 -8.942 49.422 1.00 89.56 99 SER A C 1
ATOM 787 O O . SER A 1 99 ? -19.959 -9.264 50.083 1.00 89.56 99 SER A O 1
ATOM 789 N N . GLY A 1 100 ? -18.171 -9.829 48.836 1.00 89.75 100 GLY A N 1
ATOM 790 C CA . GLY A 1 100 ? -18.219 -11.273 49.048 1.00 89.75 100 GLY A CA 1
ATOM 791 C C . GLY A 1 100 ? -16.828 -11.820 49.376 1.00 89.75 100 GLY A C 1
ATOM 792 O O . GLY A 1 100 ? -15.901 -11.062 49.660 1.00 89.75 100 GLY A O 1
ATOM 793 N N . ASN A 1 101 ? -16.676 -13.140 49.326 1.00 90.19 101 ASN A N 1
ATOM 794 C CA . ASN A 1 101 ? -15.403 -13.853 49.441 1.00 90.19 101 ASN A CA 1
ATOM 795 C C . ASN A 1 101 ? -15.111 -14.679 48.168 1.00 90.19 101 ASN A C 1
ATOM 797 O O . ASN A 1 101 ? -15.891 -14.661 47.219 1.00 90.19 101 ASN A O 1
ATOM 801 N N . ALA A 1 102 ? -14.012 -15.441 48.165 1.00 90.44 102 ALA A N 1
ATOM 802 C CA . ALA A 1 102 ? -13.555 -16.221 47.008 1.00 90.44 102 ALA A CA 1
ATOM 803 C C . ALA A 1 102 ? -14.543 -17.292 46.492 1.00 90.44 102 ALA A C 1
ATOM 805 O O . ALA A 1 102 ? -14.339 -17.820 45.402 1.00 90.44 102 ALA A O 1
ATOM 806 N N . VAL A 1 103 ? -15.593 -17.630 47.250 1.00 93.12 103 VAL A N 1
ATOM 807 C CA . VAL A 1 103 ? -16.623 -18.597 46.833 1.00 93.12 103 VAL A CA 1
ATOM 808 C C . VAL A 1 103 ? -17.978 -17.951 46.540 1.00 93.12 103 VAL A C 1
ATOM 810 O O . VAL A 1 103 ? -18.877 -18.624 46.037 1.00 93.12 103 VAL A O 1
ATOM 813 N N . ASN A 1 104 ? -18.164 -16.667 46.857 1.00 93.88 104 ASN A N 1
ATOM 814 C CA . ASN A 1 104 ? -19.439 -15.992 46.644 1.00 93.88 104 ASN A CA 1
ATOM 815 C C . ASN A 1 104 ? -19.612 -15.542 45.191 1.00 93.88 104 ASN A C 1
ATOM 817 O O . ASN A 1 104 ? -18.653 -15.208 44.500 1.00 93.88 104 ASN A O 1
ATOM 821 N N . ARG A 1 105 ? -20.872 -15.496 44.752 1.00 93.56 105 ARG A N 1
ATOM 822 C CA . ARG A 1 105 ? -21.286 -14.975 43.447 1.00 93.56 105 ARG A CA 1
ATOM 823 C C . ARG A 1 105 ? -22.331 -13.889 43.633 1.00 93.56 105 ARG A C 1
ATOM 825 O O . ARG A 1 105 ? -23.090 -13.913 44.602 1.00 93.56 105 ARG A O 1
ATOM 832 N N . PHE A 1 106 ? -22.368 -12.962 42.687 1.00 92.56 106 PHE A N 1
ATOM 833 C CA . PHE A 1 106 ? -23.430 -11.979 42.552 1.00 92.56 106 PHE A CA 1
ATOM 834 C C . PHE A 1 106 ? -24.110 -12.204 41.202 1.00 92.56 106 PHE A C 1
ATOM 836 O O . PHE A 1 106 ? -23.680 -11.675 40.181 1.00 92.56 106 PHE A O 1
ATOM 843 N N . ASP A 1 107 ? -25.138 -13.049 41.205 1.00 93.12 107 ASP A N 1
ATOM 844 C CA . ASP A 1 107 ? -25.849 -13.446 39.993 1.00 93.12 107 ASP A CA 1
ATOM 845 C C . ASP A 1 107 ? -27.080 -12.547 39.782 1.00 93.12 107 ASP A C 1
ATOM 847 O O . ASP A 1 107 ? -27.976 -12.482 40.625 1.00 93.12 107 ASP A O 1
ATOM 851 N N . ILE A 1 108 ? -27.144 -11.866 38.635 1.00 92.38 108 ILE A N 1
ATOM 852 C CA . ILE A 1 108 ? -28.312 -11.098 38.175 1.00 92.38 108 ILE A CA 1
ATOM 853 C C . ILE A 1 108 ? -28.923 -11.870 37.003 1.00 92.38 108 ILE A C 1
ATOM 855 O O . ILE A 1 108 ? -28.274 -12.044 35.976 1.00 92.38 108 ILE A O 1
ATOM 859 N N . SER A 1 109 ? -30.153 -12.368 37.137 1.00 95.00 109 SER A N 1
ATOM 860 C CA . SER A 1 109 ? -30.772 -13.263 36.142 1.00 95.00 109 SER A CA 1
ATOM 861 C C . SER A 1 109 ? -32.217 -12.877 35.817 1.00 95.00 109 SER A C 1
ATOM 863 O O . SER A 1 109 ? -32.922 -12.348 36.668 1.00 95.00 109 SER A O 1
ATOM 865 N N . TYR A 1 110 ? -32.656 -13.178 34.587 1.00 94.44 110 TYR A N 1
ATOM 866 C CA . TYR A 1 110 ? -34.032 -12.987 34.084 1.00 94.44 110 TYR A CA 1
ATOM 867 C C . TYR A 1 110 ? -34.554 -11.538 34.047 1.00 94.44 110 TYR A C 1
ATOM 869 O O . TYR A 1 110 ? -35.761 -11.302 34.078 1.00 94.44 110 TYR A O 1
ATOM 877 N N . PHE A 1 111 ? -33.664 -10.553 33.913 1.00 93.81 111 PHE A N 1
ATOM 878 C CA . PHE A 1 111 ? -34.056 -9.162 33.678 1.00 93.81 111 PHE A CA 1
ATOM 879 C C . PHE A 1 111 ? -34.244 -8.888 32.184 1.00 93.81 111 PHE A C 1
ATOM 881 O O . PHE A 1 111 ? -33.485 -9.376 31.351 1.00 93.81 111 PHE A O 1
ATOM 888 N N . LYS A 1 112 ? -35.221 -8.039 31.844 1.00 95.94 112 LYS A N 1
ATOM 889 C CA . LYS A 1 112 ? -35.402 -7.534 30.473 1.00 95.94 112 LYS A CA 1
ATOM 890 C C . LYS A 1 112 ? -34.200 -6.704 30.003 1.00 95.94 112 LYS A C 1
ATOM 892 O O . LYS A 1 112 ? -33.878 -6.713 28.821 1.00 95.94 112 LYS A O 1
ATOM 897 N N . ALA A 1 113 ? -33.586 -5.956 30.918 1.00 96.00 113 ALA A N 1
ATOM 898 C CA . ALA A 1 113 ? -32.428 -5.115 30.653 1.00 96.00 113 ALA A CA 1
ATOM 899 C C . ALA A 1 113 ? -31.630 -4.878 31.939 1.00 96.00 113 ALA A C 1
ATOM 901 O O . ALA A 1 113 ? -32.194 -4.848 33.033 1.00 96.00 113 ALA A O 1
ATOM 902 N N . PHE A 1 114 ? -30.332 -4.642 31.777 1.00 95.00 114 PHE A N 1
ATOM 903 C CA . PHE A 1 114 ? -29.457 -4.066 32.790 1.00 95.00 114 PHE A CA 1
ATOM 904 C C . PHE A 1 114 ? -28.934 -2.739 32.240 1.00 95.00 114 PHE A C 1
ATOM 906 O O . PHE A 1 114 ? -28.317 -2.715 31.178 1.00 95.00 114 PHE A O 1
ATOM 913 N N . MET A 1 115 ? -29.239 -1.629 32.912 1.00 94.88 115 MET A N 1
ATOM 914 C CA . MET A 1 115 ? -28.945 -0.286 32.410 1.00 94.88 115 MET A CA 1
ATOM 915 C C . MET A 1 115 ? -27.994 0.438 33.359 1.00 94.88 115 MET A C 1
ATOM 917 O O . MET A 1 115 ? -28.297 0.597 34.539 1.00 94.88 115 MET A O 1
ATOM 921 N N . VAL A 1 116 ? -26.874 0.919 32.820 1.00 95.69 116 VAL A N 1
ATOM 922 C CA . VAL A 1 116 ? -25.956 1.847 33.488 1.00 95.69 116 VAL A CA 1
ATOM 923 C C . VAL A 1 116 ? -25.809 3.049 32.567 1.00 95.69 116 VAL A C 1
ATOM 925 O O . VAL A 1 116 ? -25.475 2.909 31.393 1.00 95.69 116 VAL A O 1
ATOM 928 N N . SER A 1 117 ? -26.150 4.235 33.050 1.00 96.12 117 SER A N 1
ATOM 929 C CA . SER A 1 117 ? -26.194 5.450 32.234 1.00 96.12 117 SER A CA 1
ATOM 930 C C . SER A 1 117 ? -25.760 6.644 33.070 1.00 96.12 117 SER A C 1
ATOM 932 O O . SER A 1 117 ? -25.999 6.657 34.274 1.00 96.12 117 SER A O 1
ATOM 934 N N . ASN A 1 118 ? -25.133 7.636 32.430 1.00 96.06 118 ASN A N 1
ATOM 935 C CA . ASN A 1 118 ? -24.631 8.846 33.092 1.00 96.06 118 ASN A CA 1
ATOM 936 C C . ASN A 1 118 ? -23.698 8.555 34.294 1.00 96.06 118 ASN A C 1
ATOM 938 O O . ASN A 1 118 ? -23.805 9.191 35.339 1.00 96.06 118 ASN A O 1
ATOM 942 N N . THR A 1 119 ? -22.814 7.561 34.149 1.00 96.06 119 THR A N 1
ATOM 943 C CA . THR A 1 119 ? -21.750 7.241 35.117 1.00 96.06 119 THR A CA 1
ATOM 944 C C . THR A 1 119 ? -20.419 7.811 34.634 1.00 96.06 119 THR A C 1
ATOM 946 O O . THR A 1 119 ? -20.182 7.864 33.429 1.00 96.06 119 THR A O 1
ATOM 949 N N . GLU A 1 120 ? -19.552 8.219 35.559 1.00 97.75 120 GLU A N 1
ATOM 950 C CA . GLU A 1 120 ? -18.212 8.728 35.241 1.00 97.75 120 GLU A CA 1
ATOM 951 C C . GLU A 1 120 ? -17.328 7.635 34.622 1.00 97.75 120 GLU A C 1
ATOM 953 O O . GLU A 1 120 ? -16.656 7.859 33.619 1.00 97.75 120 GLU A O 1
ATOM 958 N N . PHE A 1 121 ? -17.371 6.429 35.191 1.00 97.06 121 PHE A N 1
ATOM 959 C CA . PHE A 1 121 ? -16.669 5.258 34.677 1.00 97.06 121 PHE A CA 1
ATOM 960 C C . PHE A 1 121 ? -17.400 3.961 35.045 1.00 97.06 121 PHE A C 1
ATOM 962 O O . PHE A 1 121 ? -18.277 3.932 35.912 1.00 97.06 121 PHE A O 1
ATOM 969 N N . ILE A 1 122 ? -17.025 2.881 34.362 1.00 97.25 122 ILE A N 1
ATOM 970 C CA . ILE A 1 122 ? -17.364 1.494 34.694 1.00 97.25 122 ILE A CA 1
ATOM 971 C C . ILE A 1 122 ? -16.067 0.704 34.569 1.00 97.25 122 ILE A C 1
ATOM 973 O O . ILE A 1 122 ? -15.405 0.779 33.535 1.00 97.25 122 ILE A O 1
ATOM 977 N N . THR A 1 123 ? -15.700 -0.046 35.601 1.00 97.31 123 THR A N 1
ATOM 978 C CA . THR A 1 123 ? -14.523 -0.917 35.578 1.00 97.31 123 THR A CA 1
ATOM 979 C C . THR A 1 123 ? -14.941 -2.372 35.727 1.00 97.31 123 THR A C 1
ATOM 981 O O . THR A 1 123 ? -15.820 -2.709 36.520 1.00 97.31 123 THR A O 1
ATOM 984 N N . PHE A 1 124 ? -14.287 -3.240 34.961 1.00 95.94 124 PHE A N 1
ATOM 985 C CA . PHE A 1 124 ? -14.364 -4.687 35.103 1.00 95.94 124 PHE A CA 1
ATOM 986 C C . PHE A 1 124 ? -12.933 -5.187 35.254 1.00 95.94 124 PHE A C 1
ATOM 988 O O . PHE A 1 124 ? -12.150 -5.095 34.314 1.00 95.94 124 PHE A O 1
ATOM 995 N N . ASP A 1 125 ? -12.588 -5.657 36.447 1.00 95.69 125 ASP A N 1
ATOM 996 C CA . ASP A 1 125 ? -11.267 -6.196 36.758 1.00 95.69 125 ASP A CA 1
ATOM 997 C C . ASP A 1 125 ? -11.438 -7.660 37.168 1.00 95.69 125 ASP A C 1
ATOM 999 O O . ASP A 1 125 ? -12.108 -7.972 38.157 1.00 95.69 125 ASP A O 1
ATOM 1003 N N . ALA A 1 126 ? -10.908 -8.561 36.346 1.00 95.69 126 ALA A N 1
ATOM 1004 C CA . ALA A 1 126 ? -10.995 -9.997 36.542 1.00 95.69 126 ALA A CA 1
ATOM 1005 C C . ALA A 1 126 ? -9.605 -10.611 36.379 1.00 95.69 126 ALA A C 1
ATOM 1007 O O . ALA A 1 126 ? -8.876 -10.291 35.447 1.00 95.69 126 ALA A O 1
ATOM 1008 N N . THR A 1 127 ? -9.264 -11.573 37.237 1.00 95.00 127 THR A N 1
ATOM 1009 C CA . THR A 1 127 ? -7.973 -12.285 37.185 1.00 95.00 127 THR A CA 1
ATOM 1010 C C . THR A 1 127 ? -7.872 -13.303 36.047 1.00 95.00 127 THR A C 1
ATOM 1012 O O . THR A 1 127 ? -6.823 -13.913 35.852 1.00 95.00 127 THR A O 1
ATOM 1015 N N . GLN A 1 128 ? -8.970 -13.526 35.324 1.00 95.62 128 GLN A N 1
ATOM 1016 C CA . GLN A 1 128 ? -9.058 -14.439 34.189 1.00 95.62 128 GLN A CA 1
ATOM 1017 C C . GLN A 1 128 ? -9.673 -13.703 32.995 1.00 95.62 128 GLN A C 1
ATOM 1019 O O . GLN A 1 128 ? -9.041 -12.825 32.420 1.00 95.62 128 GLN A O 1
ATOM 1024 N N . ASN A 1 129 ? -10.901 -14.045 32.609 1.00 95.94 129 ASN A N 1
ATOM 1025 C CA . ASN A 1 129 ? -11.584 -13.465 31.466 1.00 95.94 129 ASN A CA 1
ATOM 1026 C C . ASN A 1 129 ? -12.770 -12.595 31.887 1.00 95.94 129 ASN A C 1
ATOM 1028 O O . ASN A 1 129 ? -13.481 -12.880 32.850 1.00 95.94 129 ASN A O 1
ATOM 1032 N N . ILE A 1 130 ? -13.030 -11.571 31.081 1.00 97.44 130 ILE A N 1
ATOM 1033 C CA . ILE A 1 130 ? -14.314 -10.876 31.044 1.00 97.44 130 ILE A CA 1
ATOM 1034 C C . ILE A 1 130 ? -15.028 -11.394 29.802 1.00 97.44 130 ILE A C 1
ATOM 1036 O O . ILE A 1 130 ? -14.565 -11.188 28.682 1.00 97.44 130 ILE A O 1
ATOM 1040 N N . ASN A 1 131 ? -16.128 -12.115 29.996 1.00 95.94 131 ASN A N 1
ATOM 1041 C CA . ASN A 1 131 ? -16.877 -12.707 28.897 1.00 95.94 131 ASN A CA 1
ATOM 1042 C C . ASN A 1 131 ? -18.095 -11.840 28.561 1.00 95.94 131 ASN A C 1
ATOM 1044 O O . ASN A 1 131 ? -19.053 -11.784 29.332 1.00 95.94 131 ASN A O 1
ATOM 1048 N N . LEU A 1 132 ? -18.057 -11.180 27.406 1.00 96.06 132 LEU A N 1
ATOM 1049 C CA . LEU A 1 132 ? -19.171 -10.411 26.863 1.00 96.06 132 LEU A CA 1
ATOM 1050 C C . LEU A 1 132 ? -19.764 -11.199 25.697 1.00 96.06 132 LEU A C 1
ATOM 1052 O O . LEU A 1 132 ? -19.043 -11.586 24.780 1.00 96.06 132 LEU A O 1
ATOM 1056 N N . GLN A 1 133 ? -21.069 -11.462 25.738 1.00 95.12 133 GLN A N 1
ATOM 1057 C CA . GLN A 1 133 ? -21.749 -12.282 24.735 1.00 95.12 133 GLN A CA 1
ATOM 1058 C C . GLN A 1 133 ? -23.094 -11.667 24.367 1.00 95.12 133 GLN A C 1
ATOM 1060 O O . GLN A 1 133 ? -23.875 -11.294 25.241 1.00 95.12 133 GLN A O 1
ATOM 1065 N N . ALA A 1 134 ? -23.371 -11.608 23.069 1.00 96.69 134 ALA A N 1
ATOM 1066 C CA . ALA A 1 134 ? -24.646 -11.184 22.511 1.00 96.69 134 ALA A CA 1
ATOM 1067 C C . ALA A 1 134 ? -24.836 -11.831 21.133 1.00 96.69 134 ALA A C 1
ATOM 1069 O O . ALA A 1 134 ? -23.885 -11.948 20.361 1.00 96.69 134 ALA A O 1
ATOM 1070 N N . THR A 1 135 ? -26.061 -12.251 20.810 1.00 95.88 135 THR A N 1
ATOM 1071 C CA . THR A 1 135 ? -26.375 -12.916 19.531 1.00 95.88 135 THR A CA 1
ATOM 1072 C C . THR A 1 135 ? -26.278 -11.979 18.330 1.00 95.88 135 THR A C 1
ATOM 1074 O O . THR A 1 135 ? -25.978 -12.434 17.231 1.00 95.88 135 THR A O 1
ATOM 1077 N N . ASN A 1 136 ? -26.489 -10.680 18.549 1.00 95.81 136 ASN A N 1
ATOM 1078 C CA . ASN A 1 136 ? -26.487 -9.646 17.512 1.00 95.81 136 ASN A CA 1
ATOM 1079 C C . ASN A 1 136 ? -25.286 -8.688 17.634 1.00 95.81 136 ASN A C 1
ATOM 1081 O O . ASN A 1 136 ? -25.357 -7.561 17.159 1.00 95.81 136 ASN A O 1
ATOM 1085 N N . GLY A 1 137 ? -24.195 -9.131 18.268 1.00 94.00 137 GLY A N 1
ATOM 1086 C CA . GLY A 1 137 ? -22.963 -8.348 18.404 1.00 94.00 137 GLY A CA 1
ATOM 1087 C C . GLY A 1 137 ? -22.878 -7.493 19.671 1.00 94.00 137 GLY A C 1
ATOM 1088 O O . GLY A 1 137 ? -23.831 -7.372 20.440 1.00 94.00 137 GLY A O 1
ATOM 1089 N N . ILE A 1 138 ? -21.684 -6.944 19.898 1.00 96.94 138 ILE A N 1
ATOM 1090 C CA . ILE A 1 138 ? -21.350 -6.056 21.016 1.00 96.94 138 ILE A CA 1
ATOM 1091 C C . ILE A 1 138 ? -20.921 -4.721 20.417 1.00 96.94 138 ILE A C 1
ATOM 1093 O O . ILE A 1 138 ? -19.936 -4.664 19.683 1.00 96.94 138 ILE A O 1
ATOM 1097 N N . ASP A 1 139 ? -21.644 -3.658 20.753 1.00 95.75 139 ASP A N 1
ATOM 1098 C CA . ASP A 1 139 ? -21.359 -2.319 20.248 1.00 95.75 139 ASP A CA 1
ATOM 1099 C C . ASP A 1 139 ? -20.358 -1.595 21.155 1.00 95.75 139 ASP A C 1
ATOM 1101 O O . ASP A 1 139 ? -20.681 -1.225 22.286 1.00 95.75 139 ASP A O 1
ATOM 1105 N N . PHE A 1 140 ? -19.169 -1.306 20.628 1.00 95.50 140 PHE A N 1
ATOM 1106 C CA . PHE A 1 140 ? -18.245 -0.334 21.211 1.00 95.50 140 PHE A CA 1
ATOM 1107 C C . PHE A 1 140 ? -18.366 0.984 20.445 1.00 95.50 140 PHE A C 1
ATOM 1109 O O . PHE A 1 140 ? -18.241 1.014 19.223 1.00 95.50 140 PHE A O 1
ATOM 1116 N N . ARG A 1 141 ? -18.646 2.083 21.151 1.00 93.69 141 ARG A N 1
ATOM 1117 C CA . ARG A 1 141 ? -18.791 3.417 20.549 1.00 93.69 141 ARG A CA 1
ATOM 1118 C C . ARG A 1 141 ? -17.601 4.291 20.917 1.00 93.69 141 ARG A C 1
ATOM 1120 O O . ARG A 1 141 ? -17.069 4.167 22.018 1.00 93.69 141 ARG A O 1
ATOM 1127 N N . SER A 1 142 ? -17.251 5.212 20.018 1.00 96.31 142 SER A N 1
ATOM 1128 C CA . SER A 1 142 ? -16.064 6.072 20.131 1.00 96.31 142 SER A CA 1
ATOM 1129 C C . SER A 1 142 ? -14.755 5.265 20.096 1.00 96.31 142 SER A C 1
ATOM 1131 O O . SER A 1 142 ? -14.714 4.141 19.596 1.00 96.31 142 SER A O 1
ATOM 1133 N N . ASN A 1 143 ? -13.659 5.857 20.570 1.00 96.19 143 ASN A N 1
ATOM 1134 C CA . ASN A 1 143 ? -12.348 5.220 20.553 1.00 96.19 143 ASN A CA 1
ATOM 1135 C C . ASN A 1 143 ? -12.321 3.990 21.470 1.00 96.19 143 ASN A C 1
ATOM 1137 O O . ASN A 1 143 ? -12.689 4.073 22.640 1.00 96.19 143 ASN A O 1
ATOM 1141 N N . THR A 1 144 ? -11.819 2.876 20.943 1.00 96.19 144 THR A N 1
ATOM 1142 C CA . THR A 1 144 ? -11.584 1.631 21.682 1.00 96.19 144 THR A CA 1
ATOM 1143 C C . THR A 1 144 ? -10.093 1.327 21.649 1.00 96.19 144 THR A C 1
ATOM 1145 O O . THR A 1 144 ? -9.481 1.367 20.584 1.00 96.19 144 THR A O 1
ATOM 1148 N N . ILE A 1 145 ? -9.502 1.051 22.810 1.00 97.44 145 ILE A N 1
ATOM 1149 C CA . ILE A 1 145 ? -8.068 0.783 22.951 1.00 97.44 145 ILE A CA 1
ATOM 1150 C C . ILE A 1 145 ? -7.900 -0.636 23.488 1.00 97.44 145 ILE A C 1
ATOM 1152 O O . ILE A 1 145 ? -8.463 -0.978 24.525 1.00 97.44 145 ILE A O 1
ATOM 1156 N N . ALA A 1 146 ? -7.103 -1.442 22.789 1.00 97.25 146 ALA A N 1
ATOM 1157 C CA . ALA A 1 146 ? -6.526 -2.662 23.331 1.00 97.25 146 ALA A CA 1
ATOM 1158 C C . ALA A 1 146 ? -5.083 -2.346 23.736 1.00 97.25 146 ALA A C 1
ATOM 1160 O O . ALA A 1 146 ? -4.262 -2.007 22.887 1.00 97.25 146 ALA A O 1
ATOM 1161 N N . ASN A 1 147 ? -4.784 -2.402 25.035 1.00 97.31 147 ASN A N 1
ATOM 1162 C CA . ASN A 1 147 ? -3.429 -2.157 25.543 1.00 97.31 147 ASN A CA 1
ATOM 1163 C C . ASN A 1 147 ? -2.450 -3.287 25.195 1.00 97.31 147 ASN A C 1
ATOM 1165 O O . ASN A 1 147 ? -1.244 -3.071 25.216 1.00 97.31 147 ASN A O 1
ATOM 1169 N N . GLU A 1 148 ? -2.982 -4.464 24.873 1.00 97.56 148 GLU A N 1
ATOM 1170 C CA . GLU A 1 148 ? -2.244 -5.678 24.536 1.00 97.56 148 GLU A CA 1
ATOM 1171 C C . GLU A 1 148 ? -2.718 -6.219 23.174 1.00 97.56 148 GLU A C 1
ATOM 1173 O O . GLU A 1 148 ? -3.401 -5.534 22.409 1.00 97.56 148 GLU A O 1
ATOM 1178 N N . ASN A 1 149 ? -2.370 -7.467 22.859 1.00 97.88 149 ASN A N 1
ATOM 1179 C CA . ASN A 1 149 ? -2.744 -8.110 21.601 1.00 97.88 149 ASN A CA 1
ATOM 1180 C C . ASN A 1 149 ? -4.267 -8.156 21.381 1.00 97.88 149 ASN A C 1
ATOM 1182 O O . ASN A 1 149 ? -5.024 -8.613 22.239 1.00 97.88 149 ASN A O 1
ATOM 1186 N N . PHE A 1 150 ? -4.696 -7.771 20.176 1.00 96.88 150 PHE A N 1
ATOM 1187 C CA . PHE A 1 150 ? -6.069 -7.923 19.697 1.00 96.88 150 PHE A CA 1
ATOM 1188 C C . PHE A 1 150 ? -6.162 -9.101 18.722 1.00 96.88 150 PHE A C 1
ATOM 1190 O O . PHE A 1 150 ? -5.439 -9.149 17.727 1.00 96.88 150 PHE A O 1
ATOM 1197 N N . GLN A 1 151 ? -7.054 -10.053 18.999 1.00 96.50 151 GLN A N 1
ATOM 1198 C CA . GLN A 1 151 ? -7.255 -11.243 18.172 1.00 96.50 151 GLN A CA 1
ATOM 1199 C C . GLN A 1 151 ? -8.685 -11.293 17.633 1.00 96.50 151 GLN A C 1
ATOM 1201 O O . GLN A 1 151 ? -9.650 -11.169 18.384 1.00 96.50 151 GLN A O 1
ATOM 1206 N N . VAL A 1 152 ? -8.818 -11.563 16.333 1.00 95.94 152 VAL A N 1
ATOM 1207 C CA . VAL A 1 152 ? -10.097 -11.798 15.653 1.00 95.94 152 VAL A CA 1
ATOM 1208 C C . VAL A 1 152 ? -10.064 -13.189 15.031 1.00 95.94 152 VAL A C 1
ATOM 1210 O O . VAL A 1 152 ? -9.140 -13.513 14.295 1.00 95.94 152 VAL A O 1
ATOM 1213 N N . ILE A 1 153 ? -11.058 -14.025 15.342 1.00 95.19 153 ILE A N 1
ATOM 1214 C CA . ILE A 1 153 ? -11.103 -15.422 14.866 1.00 95.19 153 ILE A CA 1
ATOM 1215 C C . ILE A 1 153 ? -11.660 -15.527 13.438 1.00 95.19 153 ILE A C 1
ATOM 1217 O O . ILE A 1 153 ? -11.280 -16.428 12.696 1.00 95.19 153 ILE A O 1
ATOM 1221 N N . LYS A 1 154 ? -12.582 -14.633 13.060 1.00 93.50 154 LYS A N 1
ATOM 1222 C CA . LYS A 1 154 ? -13.134 -14.562 11.700 1.00 93.50 154 LYS A CA 1
ATOM 1223 C C . LYS A 1 154 ? -12.380 -13.518 10.873 1.00 93.50 154 LYS A C 1
ATOM 1225 O O . LYS A 1 154 ? -11.219 -13.723 10.557 1.00 93.50 154 LYS A O 1
ATOM 1230 N N . GLY A 1 155 ? -13.024 -12.405 10.541 1.00 94.00 155 GLY A N 1
ATOM 1231 C CA . GLY A 1 155 ? -12.433 -11.322 9.767 1.00 94.00 155 GLY A CA 1
ATOM 1232 C C . GLY A 1 155 ? -12.831 -9.967 10.328 1.00 94.00 155 GLY A C 1
ATOM 1233 O O . GLY A 1 155 ? -13.751 -9.865 11.143 1.00 94.00 155 GLY A O 1
ATOM 1234 N N . LEU A 1 156 ? -12.116 -8.942 9.880 1.00 97.12 156 LEU A N 1
ATOM 1235 C CA . LEU A 1 156 ? -12.515 -7.552 10.046 1.00 97.12 156 LEU A CA 1
ATOM 1236 C C . LEU A 1 156 ? -13.438 -7.179 8.888 1.00 97.12 156 LEU A C 1
ATOM 1238 O O . LEU A 1 156 ? -13.196 -7.603 7.760 1.00 97.12 156 LEU A O 1
ATOM 1242 N N . LEU A 1 157 ? -14.471 -6.399 9.182 1.00 96.94 157 LEU A N 1
ATOM 1243 C CA . LEU A 1 157 ? -15.329 -5.802 8.165 1.00 96.94 157 LEU A CA 1
ATOM 1244 C C . LEU A 1 157 ? -14.845 -4.384 7.878 1.00 96.94 157 LEU A C 1
ATOM 1246 O O . LEU A 1 157 ? -14.428 -3.676 8.800 1.00 96.94 157 LEU A O 1
ATOM 1250 N N . ASP A 1 158 ? -14.892 -3.980 6.619 1.00 97.94 158 ASP A N 1
ATOM 1251 C CA . ASP A 1 158 ? -14.649 -2.598 6.222 1.00 97.94 158 ASP A CA 1
ATOM 1252 C C . ASP A 1 158 ? -15.940 -1.753 6.243 1.00 97.94 158 ASP A C 1
ATOM 1254 O O . ASP A 1 158 ? -16.957 -2.161 6.813 1.00 97.94 158 ASP A O 1
ATOM 1258 N N . LYS A 1 159 ? -15.900 -0.547 5.655 1.00 97.31 159 LYS A N 1
ATOM 1259 C CA . LYS A 1 159 ? -17.048 0.376 5.618 1.00 97.31 159 LYS A CA 1
ATOM 1260 C C . LYS A 1 159 ? -18.296 -0.191 4.932 1.00 97.31 159 LYS A C 1
ATOM 1262 O O . LYS A 1 159 ? -19.395 0.251 5.264 1.00 97.31 159 LYS A O 1
ATOM 1267 N N . ASP A 1 160 ? -18.128 -1.123 3.996 1.00 96.94 160 ASP A N 1
ATOM 1268 C CA . ASP A 1 160 ? -19.218 -1.698 3.203 1.00 96.94 160 ASP A CA 1
ATOM 1269 C C . ASP A 1 160 ? -19.688 -3.044 3.777 1.00 96.94 160 ASP A C 1
ATOM 1271 O O . ASP A 1 160 ? -20.688 -3.606 3.330 1.00 96.94 160 ASP A O 1
ATOM 1275 N N . GLY A 1 161 ? -19.018 -3.528 4.828 1.00 96.75 161 GLY A N 1
ATOM 1276 C CA . GLY A 1 161 ? -19.311 -4.811 5.452 1.00 96.75 161 GLY A CA 1
ATOM 1277 C C . GLY A 1 161 ? -18.575 -5.982 4.803 1.00 96.75 161 GLY A C 1
ATOM 1278 O O . GLY A 1 161 ? -18.961 -7.128 5.040 1.00 96.75 161 GLY A O 1
ATOM 1279 N N . ASP A 1 162 ? -17.525 -5.724 4.021 1.00 97.12 162 ASP A N 1
ATOM 1280 C CA . ASP A 1 162 ? -16.755 -6.759 3.338 1.00 97.12 162 ASP A CA 1
ATOM 1281 C C . ASP A 1 162 ? -15.586 -7.266 4.197 1.00 97.12 162 ASP A C 1
ATOM 1283 O O . ASP A 1 162 ? -14.917 -6.515 4.909 1.00 97.12 162 ASP A O 1
ATOM 1287 N N . VAL A 1 163 ? -15.308 -8.573 4.111 1.00 96.75 163 VAL A N 1
ATOM 1288 C CA . VAL A 1 163 ? -14.184 -9.238 4.812 1.00 96.75 163 VAL A CA 1
ATOM 1289 C C . VAL A 1 163 ? -12.864 -9.204 4.031 1.00 96.75 163 VAL A C 1
ATOM 1291 O O . VAL A 1 163 ? -11.854 -9.714 4.518 1.00 96.75 163 VAL A O 1
ATOM 1294 N N . GLY A 1 164 ? -12.876 -8.634 2.824 1.00 95.94 164 GLY A N 1
ATOM 1295 C CA . GLY A 1 164 ? -11.743 -8.633 1.902 1.00 95.94 164 GLY A CA 1
ATOM 1296 C C . GLY A 1 164 ? -11.454 -10.002 1.277 1.00 95.94 164 GLY A C 1
ATOM 1297 O O . GLY A 1 164 ? -12.106 -11.011 1.556 1.00 95.94 164 GLY A O 1
ATOM 1298 N N . THR A 1 165 ? -10.450 -10.033 0.403 1.00 94.31 165 THR A N 1
ATOM 1299 C CA . THR A 1 165 ? -9.934 -11.243 -0.255 1.00 94.31 165 THR A CA 1
ATOM 1300 C C . THR A 1 165 ? -8.445 -11.450 0.035 1.00 94.31 165 THR A C 1
ATOM 1302 O O . THR A 1 165 ? -7.757 -10.584 0.579 1.00 94.31 165 THR A O 1
ATOM 1305 N N . THR A 1 166 ? -7.922 -12.639 -0.282 1.00 93.44 166 THR A N 1
ATOM 1306 C CA . THR A 1 166 ? -6.522 -12.993 -0.006 1.00 93.44 166 THR A CA 1
ATOM 1307 C C . THR A 1 166 ? -5.544 -12.021 -0.672 1.00 93.44 166 THR A C 1
ATOM 1309 O O . THR A 1 166 ? -5.589 -11.820 -1.880 1.00 93.44 166 THR A O 1
ATOM 1312 N N . GLY A 1 167 ? -4.607 -11.480 0.113 1.00 91.12 167 GLY A N 1
ATOM 1313 C CA . GLY A 1 167 ? -3.559 -10.568 -0.362 1.00 91.12 167 GLY A CA 1
ATOM 1314 C C . GLY A 1 167 ? -3.898 -9.084 -0.214 1.00 91.12 167 GLY A C 1
ATOM 1315 O O . GLY A 1 167 ? -3.014 -8.246 -0.391 1.00 91.12 167 GLY A O 1
ATOM 1316 N N . GLN A 1 168 ? -5.138 -8.754 0.153 1.00 96.06 168 GLN A N 1
ATOM 1317 C CA . GLN A 1 168 ? -5.536 -7.378 0.419 1.00 96.06 168 GLN A CA 1
ATOM 1318 C C . GLN A 1 168 ? -5.057 -6.892 1.788 1.00 96.06 168 GLN A C 1
ATOM 1320 O O . GLN A 1 168 ? -4.821 -7.671 2.715 1.00 96.06 168 GLN A O 1
ATOM 1325 N N . VAL A 1 169 ? -4.929 -5.574 1.908 1.00 95.44 169 VAL A N 1
ATOM 1326 C CA . VAL A 1 169 ? -4.654 -4.878 3.167 1.00 95.44 169 VAL A CA 1
ATOM 1327 C C . VAL A 1 169 ? -5.818 -3.952 3.492 1.00 95.44 169 VAL A C 1
ATOM 1329 O O . VAL A 1 169 ? -6.364 -3.301 2.601 1.00 95.44 169 VAL A O 1
ATOM 1332 N N . LEU A 1 170 ? -6.211 -3.893 4.765 1.00 96.94 170 LEU A N 1
ATOM 1333 C CA . LEU A 1 170 ? -7.237 -2.960 5.218 1.00 96.94 170 LEU A CA 1
ATOM 1334 C C . LEU A 1 170 ? -6.593 -1.583 5.361 1.00 96.94 170 LEU A C 1
ATOM 1336 O O . LEU A 1 170 ? -5.721 -1.383 6.209 1.00 96.94 170 LEU A O 1
ATOM 1340 N N . SER A 1 171 ? -6.995 -0.646 4.513 1.00 96.50 171 SER A N 1
ATOM 1341 C CA . SER A 1 171 ? -6.396 0.682 4.433 1.00 96.50 171 SER A CA 1
ATOM 1342 C C . SER A 1 171 ? -7.379 1.759 4.871 1.00 96.50 171 SER A C 1
ATOM 1344 O O . SER A 1 171 ? -8.591 1.606 4.748 1.00 96.50 171 SER A O 1
ATOM 1346 N N . SER A 1 172 ? -6.852 2.868 5.390 1.00 97.12 172 SER A N 1
ATOM 1347 C CA . SER A 1 172 ? -7.659 4.032 5.756 1.00 97.12 172 SER A CA 1
ATOM 1348 C C . SER A 1 172 ? -8.079 4.820 4.517 1.00 97.12 172 SER A C 1
ATOM 1350 O O . SER A 1 172 ? -7.256 5.108 3.647 1.00 97.12 172 SER A O 1
ATOM 1352 N N . THR A 1 173 ? -9.341 5.248 4.486 1.00 95.06 173 THR A N 1
ATOM 1353 C CA . THR A 1 173 ? -9.865 6.227 3.517 1.00 95.06 173 THR A CA 1
ATOM 1354 C C . THR A 1 173 ? -9.867 7.657 4.075 1.00 95.06 173 THR A C 1
ATOM 1356 O O . THR A 1 173 ? -10.318 8.590 3.416 1.00 95.06 173 THR A O 1
ATOM 1359 N N . GLY A 1 174 ? -9.385 7.845 5.310 1.00 96.38 174 GLY A N 1
ATOM 1360 C CA . GLY A 1 174 ? -9.450 9.095 6.073 1.00 96.38 174 GLY A CA 1
ATOM 1361 C C . GLY A 1 174 ? -10.667 9.183 6.998 1.00 96.38 174 GLY A C 1
ATOM 1362 O O . GLY A 1 174 ? -10.549 9.711 8.100 1.00 96.38 174 GLY A O 1
ATOM 1363 N N . THR A 1 175 ? -11.809 8.619 6.596 1.00 95.62 175 THR A N 1
ATOM 1364 C CA . THR A 1 175 ? -13.046 8.585 7.405 1.00 95.62 175 THR A CA 1
ATOM 1365 C C . THR A 1 175 ? -13.504 7.176 7.764 1.00 95.62 175 THR A C 1
ATOM 1367 O O . THR A 1 175 ? -14.336 7.019 8.652 1.00 95.62 175 THR A O 1
ATOM 1370 N N . ALA A 1 176 ? -12.996 6.160 7.070 1.00 97.25 176 ALA A N 1
ATOM 1371 C CA . ALA A 1 176 ? -13.323 4.761 7.301 1.00 97.25 176 ALA A CA 1
ATOM 1372 C C . ALA A 1 176 ? -12.152 3.861 6.869 1.00 97.25 176 ALA A C 1
ATOM 1374 O O . ALA A 1 176 ? -11.026 4.334 6.682 1.00 97.25 176 ALA A O 1
ATOM 1375 N N . THR A 1 177 ? -12.425 2.571 6.700 1.00 97.75 177 THR A N 1
ATOM 1376 C CA . THR A 1 177 ? -11.489 1.586 6.161 1.00 97.75 177 THR A CA 1
ATOM 1377 C C . THR A 1 177 ? -12.054 0.922 4.911 1.00 97.75 177 THR A C 1
ATOM 1379 O O . THR A 1 177 ? -13.270 0.854 4.742 1.00 97.75 177 THR A O 1
ATOM 1382 N N . GLU A 1 178 ? -11.168 0.457 4.036 1.00 97.88 178 GLU A N 1
ATOM 1383 C CA . GLU A 1 178 ? -11.495 -0.262 2.801 1.00 97.88 178 GLU A CA 1
ATOM 1384 C C . GLU A 1 178 ? -10.402 -1.294 2.507 1.00 97.88 178 GLU A C 1
ATOM 1386 O O . GLU A 1 178 ? -9.212 -1.027 2.721 1.00 97.88 178 GLU A O 1
ATOM 1391 N N . TRP A 1 179 ? -10.791 -2.482 2.048 1.00 97.50 179 TRP A N 1
ATOM 1392 C CA . TRP A 1 179 ? -9.832 -3.480 1.581 1.00 97.50 179 TRP A CA 1
ATOM 1393 C C . TRP A 1 179 ? -9.260 -3.077 0.220 1.00 97.50 179 TRP A C 1
ATOM 1395 O O . TRP A 1 179 ? -10.000 -2.871 -0.738 1.00 97.50 179 TRP A O 1
ATOM 1405 N N . ILE A 1 180 ? -7.932 -2.983 0.123 1.00 94.62 180 ILE A N 1
ATOM 1406 C CA . ILE A 1 180 ? -7.238 -2.648 -1.127 1.00 94.62 180 ILE A CA 1
ATOM 1407 C C . ILE A 1 180 ? -6.239 -3.730 -1.521 1.00 94.62 180 ILE A C 1
ATOM 1409 O O . ILE A 1 180 ? -5.615 -4.369 -0.669 1.00 94.62 180 ILE A O 1
ATOM 1413 N N . ASP A 1 181 ? -6.038 -3.891 -2.826 1.00 91.00 181 ASP A N 1
ATOM 1414 C CA . ASP A 1 181 ? -5.027 -4.797 -3.358 1.00 91.00 181 ASP A CA 1
ATOM 1415 C C . ASP A 1 181 ? -3.620 -4.303 -3.021 1.00 91.00 181 ASP A C 1
ATOM 1417 O O . ASP A 1 181 ? -3.233 -3.168 -3.320 1.00 91.00 181 ASP A O 1
ATOM 1421 N N . ASN A 1 182 ? -2.811 -5.196 -2.455 1.00 88.12 182 ASN A N 1
ATOM 1422 C CA . ASN A 1 182 ? -1.397 -4.947 -2.217 1.00 88.12 182 ASN A CA 1
ATOM 1423 C C . ASN A 1 182 ? -0.584 -5.171 -3.508 1.00 88.12 182 ASN A C 1
ATOM 1425 O O . ASN A 1 182 ? 0.181 -6.128 -3.633 1.00 88.12 182 ASN A O 1
ATOM 1429 N N . THR A 1 183 ? -0.809 -4.322 -4.515 1.00 83.25 183 THR A N 1
ATOM 1430 C CA . THR A 1 183 ? -0.144 -4.417 -5.827 1.00 83.25 183 THR A CA 1
ATOM 1431 C C . THR A 1 183 ? 1.348 -4.097 -5.736 1.00 83.25 183 THR A C 1
ATOM 1433 O O . THR A 1 183 ? 1.744 -3.233 -4.952 1.00 83.25 183 THR A O 1
ATOM 1436 N N . ALA A 1 184 ? 2.157 -4.703 -6.611 1.00 82.88 184 ALA A N 1
ATOM 1437 C CA . ALA A 1 184 ? 3.581 -4.394 -6.736 1.00 82.88 184 ALA A CA 1
ATOM 1438 C C . ALA A 1 184 ? 3.841 -2.887 -6.936 1.00 82.88 184 ALA A C 1
ATOM 1440 O O . ALA A 1 184 ? 3.095 -2.200 -7.632 1.00 82.88 184 ALA A O 1
ATOM 1441 N N . SER A 1 185 ? 4.925 -2.385 -6.345 1.00 90.81 185 SER A N 1
ATOM 1442 C CA . SER A 1 185 ? 5.382 -0.992 -6.475 1.00 90.81 185 SER A CA 1
ATOM 1443 C C . SER A 1 185 ? 6.600 -0.833 -7.390 1.00 90.81 185 SER A C 1
ATOM 1445 O O . SER A 1 185 ? 7.026 0.290 -7.654 1.00 90.81 185 SER A O 1
ATOM 1447 N N . VAL A 1 186 ? 7.160 -1.948 -7.870 1.00 96.50 186 VAL A N 1
ATOM 1448 C CA . VAL A 1 186 ? 8.341 -2.001 -8.739 1.00 96.50 186 VAL A CA 1
ATOM 1449 C C . VAL A 1 186 ? 8.115 -3.042 -9.831 1.00 96.50 186 VAL A C 1
ATOM 1451 O O . VAL A 1 186 ? 7.586 -4.119 -9.559 1.00 96.50 186 VAL A O 1
ATOM 1454 N N . TYR A 1 187 ? 8.523 -2.729 -11.059 1.00 97.12 187 TYR A N 1
ATOM 1455 C CA . TYR A 1 187 ? 8.465 -3.641 -12.199 1.00 97.12 187 TYR A CA 1
ATOM 1456 C C . TYR A 1 187 ? 9.723 -3.486 -13.056 1.00 97.12 187 TYR A C 1
ATOM 1458 O O . TYR A 1 187 ? 10.023 -2.383 -13.506 1.00 97.12 187 TYR A O 1
ATOM 1466 N N . THR A 1 188 ? 10.442 -4.577 -13.316 1.00 97.88 188 THR A N 1
ATOM 1467 C CA . THR A 1 188 ? 11.583 -4.589 -14.244 1.00 97.88 188 THR A CA 1
ATOM 1468 C C . THR A 1 188 ? 11.165 -5.258 -15.542 1.00 97.88 188 THR A C 1
ATOM 1470 O O . THR A 1 188 ? 10.563 -6.328 -15.530 1.00 97.88 188 THR A O 1
ATOM 1473 N N . GLY A 1 189 ? 11.492 -4.626 -16.662 1.00 97.81 189 GLY A N 1
ATOM 1474 C CA . GLY A 1 189 ? 11.179 -5.137 -17.985 1.00 97.81 189 GLY A CA 1
ATOM 1475 C C . GLY A 1 189 ? 12.216 -4.722 -19.013 1.00 97.81 189 GLY A C 1
ATOM 1476 O O . GLY A 1 189 ? 13.262 -4.150 -18.698 1.00 97.81 189 GLY A O 1
ATOM 1477 N N . SER A 1 190 ? 11.912 -5.017 -20.267 1.00 98.19 190 SER A N 1
ATOM 1478 C CA . SER A 1 190 ? 12.733 -4.635 -21.403 1.00 98.19 190 SER A CA 1
ATOM 1479 C C . SER A 1 190 ? 11.864 -4.332 -22.617 1.00 98.19 190 SER A C 1
ATOM 1481 O O . SER A 1 190 ? 10.710 -4.752 -22.697 1.00 98.19 190 SER A O 1
ATOM 1483 N N . PHE A 1 191 ? 12.410 -3.573 -23.558 1.00 98.25 191 PHE A N 1
ATOM 1484 C CA . PHE A 1 191 ? 11.807 -3.349 -24.867 1.00 98.25 191 PHE A CA 1
ATOM 1485 C C . PHE A 1 191 ? 12.895 -3.114 -25.914 1.00 98.25 191 PHE A C 1
ATOM 1487 O O . PHE A 1 191 ? 14.039 -2.812 -25.575 1.00 98.25 191 PHE A O 1
ATOM 1494 N N . ILE A 1 192 ? 12.526 -3.240 -27.187 1.00 98.19 192 ILE A N 1
ATOM 1495 C CA . ILE A 1 192 ? 13.389 -2.901 -28.321 1.00 98.19 192 ILE A CA 1
ATOM 1496 C C . ILE A 1 192 ? 12.902 -1.584 -28.921 1.00 98.19 192 ILE A C 1
ATOM 1498 O O . ILE A 1 192 ? 11.709 -1.420 -29.175 1.00 98.19 192 ILE A O 1
ATOM 1502 N N . ILE A 1 193 ? 13.807 -0.632 -29.126 1.00 98.06 193 ILE A N 1
ATOM 1503 C CA . ILE A 1 193 ? 13.594 0.491 -30.037 1.00 98.06 193 ILE A CA 1
ATOM 1504 C C . ILE A 1 193 ? 13.934 -0.019 -31.431 1.00 98.06 193 ILE A C 1
ATOM 1506 O O . ILE A 1 193 ? 15.089 -0.334 -31.710 1.00 98.06 193 ILE A O 1
ATOM 1510 N N . ASP A 1 194 ? 12.918 -0.136 -32.276 1.00 95.75 194 ASP A N 1
ATOM 1511 C CA . ASP A 1 194 ? 13.064 -0.674 -33.622 1.00 95.75 194 ASP A CA 1
ATOM 1512 C C . ASP A 1 194 ? 13.710 0.359 -34.551 1.00 95.75 194 ASP A C 1
ATOM 1514 O O . ASP A 1 194 ? 13.366 1.546 -34.528 1.00 95.75 194 ASP A O 1
ATOM 1518 N N . ALA A 1 195 ? 14.629 -0.101 -35.397 1.00 93.88 195 ALA A N 1
ATOM 1519 C CA . ALA A 1 195 ? 15.233 0.735 -36.422 1.00 93.88 195 ALA A CA 1
ATOM 1520 C C . ALA A 1 195 ? 14.166 1.283 -37.398 1.00 93.88 195 ALA A C 1
ATOM 1522 O O . ALA A 1 195 ? 13.337 0.519 -37.905 1.00 93.88 195 ALA A O 1
ATOM 1523 N N . PRO A 1 196 ? 14.203 2.578 -37.763 1.00 92.25 196 PRO A N 1
ATOM 1524 C CA . PRO A 1 196 ? 13.215 3.152 -38.677 1.00 92.25 196 PRO A CA 1
ATOM 1525 C C . PRO A 1 196 ? 13.325 2.626 -40.123 1.00 92.25 196 PRO A C 1
ATOM 1527 O O . PRO A 1 196 ? 12.349 2.745 -40.860 1.00 92.25 196 PRO A O 1
ATOM 1530 N N . THR A 1 197 ? 14.478 2.046 -40.516 1.00 83.44 197 THR A N 1
ATOM 1531 C CA . THR A 1 197 ? 14.870 1.324 -41.766 1.00 83.44 197 THR A CA 1
ATOM 1532 C C . THR A 1 197 ? 14.510 1.913 -43.140 1.00 83.44 197 THR A C 1
ATOM 1534 O O . THR A 1 197 ? 15.099 1.523 -44.147 1.00 83.44 197 THR A O 1
ATOM 1537 N N . THR A 1 198 ? 13.606 2.881 -43.210 1.00 84.31 198 THR A N 1
ATOM 1538 C CA . THR A 1 198 ? 13.027 3.469 -44.426 1.00 84.31 198 THR A CA 1
ATOM 1539 C C . THR A 1 198 ? 13.451 4.922 -44.628 1.00 84.31 198 THR A C 1
ATOM 1541 O O . THR A 1 198 ? 13.063 5.554 -45.609 1.00 84.31 198 THR A O 1
ATOM 1544 N N . THR A 1 199 ? 14.272 5.456 -43.721 1.00 88.94 199 THR A N 1
ATOM 1545 C CA . THR A 1 199 ? 14.713 6.849 -43.730 1.00 88.94 199 THR A CA 1
ATOM 1546 C C . THR A 1 199 ? 16.226 6.972 -43.831 1.00 88.94 199 THR A C 1
ATOM 1548 O O . THR A 1 199 ? 16.993 6.081 -43.468 1.00 88.94 199 THR A O 1
ATOM 1551 N N . THR A 1 200 ? 16.659 8.116 -44.352 1.00 90.62 200 THR A N 1
ATOM 1552 C CA . THR A 1 200 ? 18.075 8.465 -44.527 1.00 90.62 200 THR A CA 1
ATOM 1553 C C . THR A 1 200 ? 18.443 9.796 -43.875 1.00 90.62 200 THR A C 1
ATOM 1555 O O . THR A 1 200 ? 19.553 10.291 -44.068 1.00 90.62 200 THR A O 1
ATOM 1558 N N . THR A 1 201 ? 17.507 10.389 -43.138 1.00 93.25 201 THR A N 1
ATOM 1559 C CA . THR A 1 201 ? 17.608 11.679 -42.449 1.00 93.25 201 THR A CA 1
ATOM 1560 C C . THR A 1 201 ? 17.056 11.543 -41.038 1.00 93.25 201 THR A C 1
ATOM 1562 O O . THR A 1 201 ? 16.303 10.606 -40.770 1.00 93.25 201 THR A O 1
ATOM 1565 N N . ASP A 1 202 ? 17.410 12.487 -40.163 1.00 96.38 202 ASP A N 1
ATOM 1566 C CA . ASP A 1 202 ? 16.906 12.559 -38.791 1.00 96.38 202 ASP A CA 1
ATOM 1567 C C . ASP A 1 202 ? 15.399 12.295 -38.722 1.00 96.38 202 ASP A C 1
ATOM 1569 O O . ASP A 1 202 ? 14.619 12.838 -39.508 1.00 96.38 202 ASP A O 1
ATOM 1573 N N . ILE A 1 203 ? 14.997 11.471 -37.761 1.00 97.00 203 ILE A N 1
ATOM 1574 C CA . ILE A 1 203 ? 13.604 11.085 -37.553 1.00 97.00 203 ILE A CA 1
ATOM 1575 C C . ILE A 1 203 ? 13.321 10.977 -36.063 1.00 97.00 203 ILE A C 1
ATOM 1577 O O . ILE A 1 203 ? 14.194 10.593 -35.281 1.00 97.00 203 ILE A O 1
ATOM 1581 N N . ASN A 1 204 ? 12.092 11.306 -35.680 1.00 96.94 204 ASN A N 1
ATOM 1582 C CA . ASN A 1 204 ? 11.545 11.010 -34.372 1.00 96.94 204 ASN A CA 1
ATOM 1583 C C . ASN A 1 204 ? 10.238 10.217 -34.472 1.00 96.94 204 ASN A C 1
ATOM 1585 O O . ASN A 1 204 ? 9.479 10.361 -35.427 1.00 96.94 204 ASN A O 1
ATOM 1589 N N . PHE A 1 205 ? 9.987 9.374 -33.479 1.00 97.50 205 PHE A N 1
ATOM 1590 C CA . PHE A 1 205 ? 8.758 8.599 -33.355 1.00 97.50 205 PHE A CA 1
ATOM 1591 C C . PHE A 1 205 ? 8.516 8.223 -31.895 1.00 97.50 205 PHE A C 1
ATOM 1593 O O . PHE A 1 205 ? 9.445 8.190 -31.087 1.00 97.50 205 PHE A O 1
ATOM 1600 N N . ASP A 1 206 ? 7.267 7.919 -31.557 1.00 98.00 206 ASP A N 1
ATOM 1601 C CA . ASP A 1 206 ? 6.914 7.493 -30.208 1.00 98.00 206 ASP A CA 1
ATOM 1602 C C . ASP A 1 206 ? 7.042 5.974 -30.064 1.00 98.00 206 ASP A C 1
ATOM 1604 O O . ASP A 1 206 ? 6.511 5.203 -30.865 1.00 98.00 206 ASP A O 1
ATOM 1608 N N . LYS A 1 207 ? 7.723 5.542 -29.002 1.00 98.19 207 LYS A N 1
ATOM 1609 C CA . LYS A 1 207 ? 7.715 4.166 -28.512 1.00 98.19 207 LYS A CA 1
ATOM 1610 C C . LYS A 1 207 ? 6.829 4.107 -27.272 1.00 98.19 207 LYS A C 1
ATOM 1612 O O . LYS A 1 207 ? 7.139 4.721 -26.251 1.00 98.19 207 LYS A O 1
ATOM 1617 N N . ILE A 1 208 ? 5.727 3.370 -27.375 1.00 98.25 208 ILE A N 1
ATOM 1618 C CA . ILE A 1 208 ? 4.756 3.186 -26.292 1.00 98.25 208 ILE A CA 1
ATOM 1619 C C . ILE A 1 208 ? 5.023 1.834 -25.629 1.00 98.25 208 ILE A C 1
ATOM 1621 O O . ILE A 1 208 ? 5.070 0.807 -26.305 1.00 98.25 208 ILE A O 1
ATOM 1625 N N . ILE A 1 209 ? 5.209 1.848 -24.312 1.00 98.50 209 ILE A N 1
ATOM 1626 C CA . ILE A 1 209 ? 5.367 0.662 -23.473 1.00 98.50 209 ILE A CA 1
ATOM 1627 C C . ILE A 1 209 ? 4.093 0.537 -22.634 1.00 98.50 209 ILE A C 1
ATOM 1629 O O . ILE A 1 209 ? 3.687 1.511 -22.000 1.00 98.50 209 ILE A O 1
ATOM 1633 N N . THR A 1 210 ? 3.475 -0.644 -22.631 1.00 97.62 210 THR A N 1
ATOM 1634 C CA . THR A 1 210 ? 2.211 -0.962 -21.934 1.00 97.62 210 THR A CA 1
ATOM 1635 C C . THR A 1 210 ? 2.349 -2.241 -21.102 1.00 97.62 210 THR A C 1
ATOM 1637 O O . THR A 1 210 ? 3.356 -2.943 -21.208 1.00 97.62 210 THR A O 1
ATOM 1640 N N . GLY A 1 211 ? 1.329 -2.585 -20.311 1.00 94.75 211 GLY A N 1
ATOM 1641 C CA . GLY A 1 211 ? 1.290 -3.830 -19.532 1.00 94.75 211 GLY A CA 1
ATOM 1642 C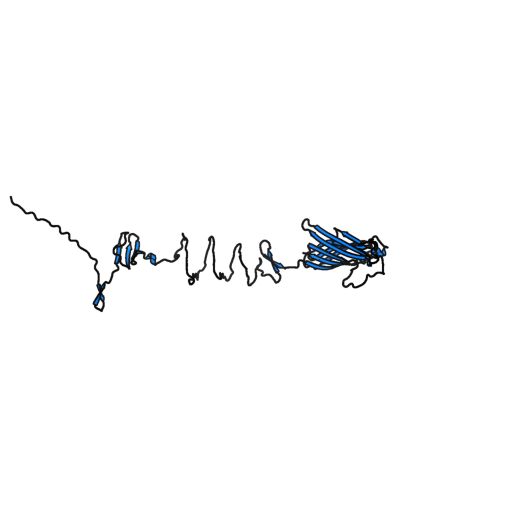 C . GLY A 1 211 ? 2.011 -3.792 -18.180 1.00 94.75 211 GLY A C 1
ATOM 1643 O O . GLY A 1 211 ? 2.181 -4.838 -17.554 1.00 94.75 211 GLY A O 1
ATOM 1644 N N . LEU A 1 212 ? 2.423 -2.617 -17.698 1.00 95.75 212 LEU A N 1
ATOM 1645 C CA . LEU A 1 212 ? 2.875 -2.457 -16.316 1.00 95.75 212 LEU A CA 1
ATOM 1646 C C . LEU A 1 212 ? 1.668 -2.559 -15.366 1.00 95.75 212 LEU A C 1
ATOM 1648 O O . LEU A 1 212 ? 0.596 -2.038 -15.674 1.00 95.75 212 LEU A O 1
ATOM 1652 N N . PRO A 1 213 ? 1.833 -3.151 -14.169 1.00 93.25 213 PRO A N 1
ATOM 1653 C CA . PRO A 1 213 ? 0.739 -3.337 -13.210 1.00 93.25 213 PRO A CA 1
ATOM 1654 C C . PRO A 1 213 ? 0.313 -2.041 -12.495 1.00 93.25 213 PRO A C 1
ATOM 1656 O O . PRO A 1 213 ? -0.531 -2.069 -11.600 1.00 93.25 213 PRO A O 1
ATOM 1659 N N . PHE A 1 214 ? 0.923 -0.906 -12.839 1.00 94.44 214 PHE A N 1
ATOM 1660 C CA . PHE A 1 214 ? 0.649 0.402 -12.261 1.00 94.44 214 PHE A CA 1
ATOM 1661 C C . PHE A 1 214 ? 1.087 1.524 -13.208 1.00 94.44 214 PHE A C 1
ATOM 1663 O O . PHE A 1 214 ? 1.954 1.338 -14.066 1.00 94.44 214 PHE A O 1
ATOM 1670 N N . LYS A 1 215 ? 0.547 2.722 -12.969 1.00 95.75 215 LYS A N 1
ATOM 1671 C CA . LYS A 1 215 ? 1.055 3.967 -13.544 1.00 95.75 215 LYS A CA 1
ATOM 1672 C C . LYS A 1 215 ? 2.396 4.307 -12.895 1.00 95.75 215 LYS A C 1
ATOM 1674 O O . LYS A 1 215 ? 2.395 4.530 -11.685 1.00 95.75 215 LYS A O 1
ATOM 1679 N N . PRO A 1 216 ? 3.516 4.359 -13.636 1.00 97.31 216 PRO A N 1
ATOM 1680 C CA . PRO A 1 216 ? 4.794 4.700 -13.036 1.00 97.31 216 PRO A CA 1
ATOM 1681 C C . PRO A 1 216 ? 4.870 6.189 -12.698 1.00 97.31 216 PRO A C 1
ATOM 1683 O O . PRO A 1 216 ? 4.256 7.025 -13.363 1.00 97.31 216 PRO A O 1
ATOM 1686 N N . SER A 1 217 ? 5.698 6.523 -11.716 1.00 97.31 217 SER A N 1
ATOM 1687 C CA . SER A 1 217 ? 6.153 7.888 -11.432 1.00 97.31 217 SER A CA 1
ATOM 1688 C C . SER A 1 217 ? 7.662 8.058 -11.629 1.00 97.31 217 SER A C 1
ATOM 1690 O O . SER A 1 217 ? 8.157 9.182 -11.705 1.00 97.31 217 SER A O 1
ATOM 1692 N N . GLN A 1 218 ? 8.406 6.959 -11.769 1.00 98.25 218 GLN A N 1
ATOM 1693 C CA . GLN A 1 218 ? 9.833 6.966 -12.070 1.00 98.25 218 GLN A CA 1
ATOM 1694 C C . GLN A 1 218 ? 10.219 5.731 -12.881 1.00 98.25 218 GLN A C 1
ATOM 1696 O O . GLN A 1 218 ? 9.707 4.640 -12.636 1.00 98.25 218 GLN A O 1
ATOM 1701 N N . ILE A 1 219 ? 11.153 5.888 -13.818 1.00 98.75 219 ILE A N 1
ATOM 1702 C CA . ILE A 1 219 ? 11.770 4.784 -14.555 1.00 98.75 219 ILE A CA 1
ATOM 1703 C C . ILE A 1 219 ? 13.277 5.019 -14.655 1.00 98.75 219 ILE A C 1
ATOM 1705 O O . ILE A 1 219 ? 13.717 6.138 -14.921 1.00 98.75 219 ILE A O 1
ATOM 1709 N N . THR A 1 220 ? 14.068 3.967 -14.465 1.00 98.75 220 THR A N 1
ATOM 1710 C CA . THR A 1 220 ? 15.493 3.932 -14.817 1.00 98.75 220 THR A CA 1
ATOM 1711 C C . THR A 1 220 ? 15.699 3.080 -16.062 1.00 98.75 220 THR A C 1
ATOM 1713 O O . THR A 1 220 ? 14.954 2.129 -16.287 1.00 98.75 220 THR A O 1
ATOM 1716 N N . PHE A 1 221 ? 16.698 3.423 -16.870 1.00 98.81 221 PHE A N 1
ATOM 1717 C CA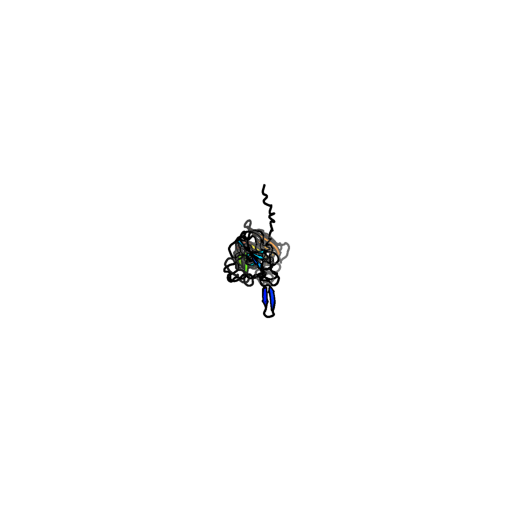 . PHE A 1 221 ? 16.995 2.784 -18.147 1.00 98.81 221 PHE A CA 1
ATOM 1718 C C . PHE A 1 221 ? 18.476 2.428 -18.249 1.00 98.81 221 PHE A C 1
ATOM 1720 O O . PHE A 1 221 ? 19.341 3.217 -17.859 1.00 98.81 221 PHE A O 1
ATOM 1727 N N . VAL A 1 222 ? 18.754 1.268 -18.838 1.00 98.75 222 VAL A N 1
ATOM 1728 C CA . VAL A 1 222 ? 20.097 0.825 -19.224 1.00 98.75 222 VAL A CA 1
ATOM 1729 C C . VAL A 1 222 ? 20.037 0.267 -20.637 1.00 98.75 222 VAL A C 1
ATOM 1731 O O . VAL A 1 222 ? 19.126 -0.484 -20.980 1.00 98.75 222 VAL A O 1
ATOM 1734 N N . ALA A 1 223 ? 21.000 0.651 -21.467 1.00 98.50 223 ALA A N 1
ATOM 1735 C CA . ALA A 1 223 ? 21.139 0.125 -22.817 1.00 98.50 223 ALA A CA 1
ATOM 1736 C C . ALA A 1 223 ? 22.597 0.175 -23.266 1.00 98.50 223 ALA A C 1
ATOM 1738 O O . ALA A 1 223 ? 23.404 0.960 -22.752 1.00 98.50 223 ALA A O 1
ATOM 1739 N N . HIS A 1 224 ? 22.911 -0.647 -24.259 1.00 97.69 224 HIS A N 1
ATOM 1740 C CA . HIS A 1 224 ? 24.256 -0.813 -24.788 1.00 97.69 224 HIS A CA 1
ATOM 1741 C C . HIS A 1 224 ? 24.232 -0.682 -26.309 1.00 97.69 224 HIS A C 1
ATOM 1743 O O . HIS A 1 224 ? 23.309 -1.166 -26.957 1.00 97.69 224 HIS A O 1
ATOM 1749 N N . ALA A 1 225 ? 25.236 -0.010 -26.870 1.00 95.88 225 ALA A N 1
ATOM 1750 C CA . ALA A 1 225 ? 25.354 0.152 -28.319 1.00 95.88 225 ALA A CA 1
ATOM 1751 C C . ALA A 1 225 ? 25.535 -1.214 -29.002 1.00 95.88 225 ALA A C 1
ATOM 1753 O O . ALA A 1 225 ? 26.252 -2.057 -28.461 1.00 95.88 225 ALA A O 1
ATOM 1754 N N . ASN A 1 226 ? 24.957 -1.397 -30.195 1.00 93.94 226 ASN A N 1
ATOM 1755 C CA . ASN A 1 226 ? 25.071 -2.608 -31.015 1.00 93.94 226 ASN A CA 1
ATOM 1756 C C . ASN A 1 226 ? 24.514 -3.885 -30.353 1.00 93.94 226 ASN A C 1
ATOM 1758 O O . ASN A 1 226 ? 24.961 -4.990 -30.657 1.00 93.94 226 ASN A O 1
ATOM 1762 N N . ILE A 1 227 ? 23.534 -3.740 -29.452 1.00 95.38 227 ILE A N 1
ATOM 1763 C CA . ILE A 1 227 ? 22.735 -4.846 -28.905 1.00 95.38 227 ILE A CA 1
ATOM 1764 C C . ILE A 1 227 ? 21.286 -4.656 -29.360 1.00 95.38 227 ILE A C 1
ATOM 1766 O O . ILE A 1 227 ? 20.488 -3.959 -28.729 1.00 95.38 227 ILE A O 1
ATOM 1770 N N . GLU A 1 228 ? 20.977 -5.263 -30.501 1.00 94.25 228 GLU A N 1
ATOM 1771 C CA . GLU A 1 228 ? 19.759 -4.998 -31.275 1.00 94.25 228 GLU A CA 1
ATOM 1772 C C . GLU A 1 228 ? 18.624 -5.993 -30.980 1.00 94.25 228 GLU A C 1
ATOM 1774 O O . GLU A 1 228 ? 17.448 -5.661 -31.124 1.00 94.25 228 GLU A O 1
ATOM 1779 N N . SER A 1 229 ? 18.969 -7.208 -30.543 1.00 94.44 229 SER A N 1
ATOM 1780 C CA . SER A 1 229 ? 18.029 -8.305 -30.292 1.00 94.44 229 SER A CA 1
ATOM 1781 C C . SER A 1 229 ? 18.439 -9.169 -29.104 1.00 94.44 229 SER A C 1
ATOM 1783 O O . SER A 1 229 ? 19.620 -9.258 -28.749 1.00 94.44 229 SER A O 1
ATOM 1785 N N . PHE A 1 230 ? 17.455 -9.823 -28.485 1.00 95.00 230 PHE A N 1
ATOM 1786 C CA . PHE A 1 230 ? 17.719 -10.785 -27.417 1.00 95.00 230 PHE A CA 1
ATOM 1787 C C . PHE A 1 230 ? 18.503 -11.982 -27.961 1.00 95.00 230 PHE A C 1
ATOM 1789 O O . PHE A 1 230 ? 18.503 -12.233 -29.166 1.00 95.00 230 PHE A O 1
ATOM 1796 N N . ASP A 1 231 ? 19.201 -12.679 -27.065 1.00 95.06 231 ASP A N 1
ATOM 1797 C CA . ASP A 1 231 ? 19.975 -13.885 -27.384 1.00 95.06 231 ASP A CA 1
ATOM 1798 C C . ASP A 1 231 ? 21.070 -13.680 -28.452 1.00 95.06 231 ASP A C 1
ATOM 1800 O O . ASP A 1 231 ? 21.467 -14.609 -29.155 1.00 95.06 231 ASP A O 1
ATOM 1804 N N . THR A 1 232 ? 21.592 -12.453 -28.569 1.00 92.06 232 THR A N 1
ATOM 1805 C CA . THR A 1 232 ? 22.726 -12.145 -29.449 1.00 92.06 232 THR A CA 1
ATOM 1806 C C . THR A 1 232 ? 24.022 -12.702 -28.856 1.00 92.06 232 THR A C 1
ATOM 1808 O O . THR A 1 232 ? 24.546 -12.162 -27.883 1.00 92.06 232 THR A O 1
ATOM 1811 N N . ASP A 1 233 ? 24.566 -13.745 -29.482 1.00 92.88 233 ASP A N 1
ATOM 1812 C CA . ASP A 1 233 ? 25.906 -14.281 -29.214 1.00 92.88 233 ASP A CA 1
ATOM 1813 C C . ASP A 1 233 ? 26.724 -14.308 -30.510 1.00 92.88 233 ASP A C 1
ATOM 1815 O O . ASP A 1 233 ? 26.829 -15.308 -31.226 1.00 92.88 233 ASP A O 1
ATOM 1819 N N . SER A 1 234 ? 27.248 -13.142 -30.872 1.00 91.12 234 SER A N 1
ATOM 1820 C CA . SER A 1 234 ? 28.063 -12.980 -32.068 1.00 91.12 234 SER A CA 1
ATOM 1821 C C . SER A 1 234 ? 29.004 -11.793 -31.936 1.00 91.12 234 SER A C 1
ATOM 1823 O O . SER A 1 234 ? 28.733 -10.823 -31.232 1.00 91.12 234 SER A O 1
ATOM 1825 N N . LYS A 1 235 ? 30.102 -11.826 -32.693 1.00 87.81 235 LYS A N 1
ATOM 1826 C CA . LYS A 1 235 ? 30.877 -10.611 -32.971 1.00 87.81 235 LYS A CA 1
ATOM 1827 C C . LYS A 1 235 ? 30.037 -9.617 -33.783 1.00 87.81 235 LYS A C 1
ATOM 1829 O O . LYS A 1 235 ? 29.072 -10.008 -34.437 1.00 87.81 235 LYS A O 1
ATOM 1834 N N . ASN A 1 236 ? 30.466 -8.361 -33.819 1.00 83.25 236 ASN A N 1
ATOM 1835 C CA . ASN A 1 236 ? 29.837 -7.349 -34.654 1.00 83.25 236 ASN A CA 1
ATOM 1836 C C . ASN A 1 236 ? 29.851 -7.713 -36.152 1.00 83.25 236 ASN A C 1
ATOM 1838 O O . ASN A 1 236 ? 30.797 -8.319 -36.666 1.00 83.25 236 ASN A O 1
ATOM 1842 N N . SER A 1 237 ? 28.798 -7.304 -36.860 1.00 77.56 237 SER A N 1
ATOM 1843 C CA . SER A 1 237 ? 28.516 -7.670 -38.259 1.00 77.56 237 SER A CA 1
ATOM 1844 C C . SER A 1 237 ? 29.343 -6.907 -39.304 1.00 77.56 237 SER A C 1
ATOM 1846 O O . SER A 1 237 ? 28.912 -6.767 -40.447 1.00 77.56 237 SER A O 1
ATOM 1848 N N . ASP A 1 238 ? 30.532 -6.416 -38.946 1.00 80.06 238 ASP A N 1
ATOM 1849 C CA . ASP A 1 238 ? 31.386 -5.641 -39.849 1.00 80.06 238 ASP A CA 1
ATOM 1850 C C . ASP A 1 238 ? 32.783 -6.257 -40.051 1.00 80.06 238 ASP A C 1
ATOM 1852 O O . ASP A 1 238 ? 33.195 -7.230 -39.411 1.00 80.06 238 ASP A O 1
ATOM 1856 N N . ARG A 1 239 ? 33.526 -5.710 -41.016 1.00 82.81 239 ARG A N 1
ATOM 1857 C CA . ARG A 1 239 ? 34.916 -6.055 -41.300 1.00 82.81 239 ARG A CA 1
ATOM 1858 C C . ARG A 1 239 ? 35.797 -5.693 -40.103 1.00 82.81 239 ARG A C 1
ATOM 1860 O O . ARG A 1 239 ? 35.551 -4.733 -39.377 1.00 82.81 239 ARG A O 1
ATOM 1867 N N . ARG A 1 240 ? 36.882 -6.456 -39.934 1.00 83.69 240 ARG A N 1
ATOM 1868 C CA . ARG A 1 240 ? 37.897 -6.188 -38.902 1.00 83.69 240 ARG A CA 1
ATOM 1869 C C . ARG A 1 240 ? 38.416 -4.756 -39.036 1.00 83.69 240 ARG A C 1
ATOM 1871 O O . ARG A 1 240 ? 38.700 -4.326 -40.153 1.00 83.69 240 ARG A O 1
ATOM 1878 N N . ASN A 1 241 ? 38.593 -4.078 -37.903 1.00 83.12 241 ASN A N 1
ATOM 1879 C CA . ASN A 1 241 ? 39.166 -2.731 -37.822 1.00 83.12 241 ASN A CA 1
ATOM 1880 C C . ASN A 1 241 ? 38.448 -1.720 -38.734 1.00 83.12 241 ASN A C 1
ATOM 1882 O O . ASN A 1 241 ? 39.062 -0.910 -39.429 1.00 83.12 241 ASN A O 1
ATOM 1886 N N . SER A 1 242 ? 37.121 -1.811 -38.773 1.00 88.38 242 SER A N 1
ATOM 1887 C CA . SER A 1 242 ? 36.295 -0.921 -39.577 1.00 88.38 242 SER A CA 1
ATOM 1888 C C . SER A 1 242 ? 35.831 0.289 -38.770 1.00 88.38 242 SER A C 1
ATOM 1890 O O . SER A 1 242 ? 35.577 0.190 -37.571 1.00 88.38 242 SER A O 1
ATOM 1892 N N . ASN A 1 243 ? 35.730 1.441 -39.433 1.00 87.94 243 ASN A N 1
ATOM 1893 C CA . ASN A 1 243 ? 35.384 2.730 -38.826 1.00 87.94 243 ASN A CA 1
ATOM 1894 C C . ASN A 1 243 ? 33.879 3.048 -38.932 1.00 87.94 243 ASN A C 1
ATOM 1896 O O . ASN A 1 243 ? 33.496 4.189 -39.188 1.00 87.94 243 ASN A O 1
ATOM 1900 N N . THR A 1 244 ? 33.038 2.021 -38.843 1.00 90.56 244 THR A N 1
ATOM 1901 C CA . THR A 1 244 ? 31.577 2.118 -38.942 1.00 90.56 244 THR A CA 1
ATOM 1902 C C . THR A 1 244 ? 30.928 2.071 -37.560 1.00 90.56 244 THR A C 1
ATOM 1904 O O . THR A 1 244 ? 31.573 1.798 -36.545 1.00 90.56 244 THR A O 1
ATOM 1907 N N . LEU A 1 245 ? 29.617 2.305 -37.547 1.00 92.38 245 LEU A N 1
ATOM 1908 C CA . LEU A 1 245 ? 28.784 2.291 -36.354 1.00 92.38 245 LEU A CA 1
ATOM 1909 C C . LEU A 1 245 ? 28.780 0.928 -35.645 1.00 92.38 245 LEU A C 1
ATOM 1911 O O . LEU A 1 245 ? 28.832 0.880 -34.419 1.00 92.38 245 LEU A O 1
ATOM 1915 N N . GLN A 1 246 ? 28.809 -0.174 -36.402 1.00 92.81 246 GLN A N 1
ATOM 1916 C CA . GLN A 1 246 ? 28.800 -1.545 -35.874 1.00 92.81 246 GLN A CA 1
ATOM 1917 C C . GLN A 1 246 ? 30.043 -1.857 -35.037 1.00 92.81 246 GLN A C 1
ATOM 1919 O O . GLN A 1 246 ? 30.091 -2.860 -34.331 1.00 92.81 246 GLN A O 1
ATOM 1924 N N . ASN A 1 247 ? 31.090 -1.037 -35.141 1.00 92.31 247 ASN A N 1
ATOM 1925 C CA . ASN A 1 247 ? 32.289 -1.178 -34.332 1.00 92.31 247 ASN A CA 1
ATOM 1926 C C . ASN A 1 247 ? 32.314 -0.217 -33.138 1.00 92.31 247 ASN A C 1
ATOM 1928 O O . ASN A 1 247 ? 33.297 -0.194 -32.409 1.00 92.31 247 ASN A O 1
ATOM 1932 N N . SER A 1 248 ? 31.274 0.588 -32.917 1.00 94.12 248 SER A N 1
ATOM 1933 C CA . SER A 1 248 ? 31.117 1.331 -31.668 1.00 94.12 248 SER A CA 1
ATOM 1934 C C . SER A 1 248 ? 30.737 0.389 -30.519 1.00 94.12 248 SER A C 1
ATOM 1936 O O . SER A 1 248 ? 30.126 -0.655 -30.710 1.00 94.12 248 SER A O 1
ATOM 1938 N N . PHE A 1 249 ? 31.068 0.756 -29.293 1.00 95.38 249 PHE A N 1
ATOM 1939 C CA . PHE A 1 249 ? 30.529 0.107 -28.100 1.00 95.38 249 PHE A CA 1
ATOM 1940 C C . PHE A 1 249 ? 30.336 1.158 -27.017 1.00 95.38 249 PHE A C 1
ATOM 1942 O O . PHE A 1 249 ? 30.948 2.226 -27.060 1.00 95.38 249 PHE A O 1
ATOM 1949 N N . GLY A 1 250 ? 29.501 0.868 -26.031 1.00 97.25 250 GLY A N 1
ATOM 1950 C CA . GLY A 1 250 ? 29.298 1.760 -24.901 1.00 97.25 250 GLY A CA 1
ATOM 1951 C C . GLY A 1 250 ? 28.016 1.456 -24.159 1.00 97.25 250 GLY A C 1
ATOM 1952 O O . GLY A 1 250 ? 27.186 0.673 -24.620 1.00 97.25 250 GLY A O 1
ATOM 1953 N N . THR A 1 251 ? 27.865 2.110 -23.017 1.00 98.38 251 THR A N 1
ATOM 1954 C CA . THR A 1 251 ? 26.749 1.901 -22.098 1.00 98.38 251 THR A CA 1
ATOM 1955 C C . THR A 1 251 ? 26.140 3.236 -21.731 1.00 98.38 251 THR A C 1
ATOM 1957 O O . THR A 1 251 ? 26.867 4.189 -21.438 1.00 98.38 251 THR A O 1
ATOM 1960 N N . MET A 1 252 ? 24.811 3.280 -21.700 1.00 98.56 252 MET A N 1
ATOM 1961 C CA . MET A 1 252 ? 24.058 4.399 -21.152 1.00 98.56 252 MET A CA 1
ATOM 1962 C C . MET A 1 252 ? 23.371 4.018 -19.841 1.00 98.56 252 MET A C 1
ATOM 1964 O O . MET A 1 252 ? 22.932 2.882 -19.667 1.00 98.56 252 MET A O 1
ATOM 1968 N N . ASN A 1 253 ? 23.286 4.985 -18.931 1.00 98.69 253 ASN A N 1
ATOM 1969 C CA . ASN A 1 253 ? 22.435 4.932 -17.748 1.00 98.69 253 ASN A CA 1
ATOM 1970 C C . ASN A 1 253 ? 21.584 6.194 -17.742 1.00 98.69 253 ASN A C 1
ATOM 1972 O O . ASN A 1 253 ? 22.127 7.304 -17.781 1.00 98.69 253 ASN A O 1
ATOM 1976 N N . GLY A 1 254 ? 20.269 6.034 -17.685 1.00 98.69 254 GLY A N 1
ATOM 1977 C CA . GLY A 1 254 ? 19.352 7.161 -17.666 1.00 98.69 254 GLY A CA 1
ATOM 1978 C C . GLY A 1 254 ? 18.163 6.946 -16.751 1.00 98.69 254 GLY A C 1
ATOM 1979 O O . GLY A 1 254 ? 17.921 5.850 -16.248 1.00 98.69 254 GLY A O 1
ATOM 1980 N N . PHE A 1 255 ? 17.428 8.020 -16.501 1.00 98.81 255 PHE A N 1
ATOM 1981 C CA . PHE A 1 255 ? 16.193 7.974 -15.736 1.00 98.81 255 PHE A CA 1
ATOM 1982 C C . PHE A 1 255 ? 15.219 9.053 -16.197 1.00 98.81 255 PHE A C 1
ATOM 1984 O O . PHE A 1 255 ? 15.617 10.070 -16.767 1.00 98.81 255 PHE A O 1
ATOM 1991 N N . ALA A 1 256 ? 13.947 8.836 -15.887 1.00 98.56 256 ALA A N 1
ATOM 1992 C CA . ALA A 1 256 ? 12.906 9.849 -15.917 1.00 98.56 256 ALA A CA 1
ATOM 1993 C C . ALA A 1 256 ? 12.053 9.735 -14.649 1.00 98.56 256 ALA A C 1
ATOM 1995 O O . ALA A 1 256 ? 11.736 8.631 -14.207 1.00 98.56 256 ALA A O 1
ATOM 1996 N N . ARG A 1 257 ? 11.689 10.868 -14.054 1.00 97.94 257 ARG A N 1
ATOM 1997 C CA . ARG A 1 257 ? 10.882 10.957 -12.836 1.00 97.94 257 ARG A CA 1
ATOM 1998 C C . ARG A 1 257 ? 9.862 12.077 -12.969 1.00 97.94 257 ARG A C 1
ATOM 2000 O O . ARG A 1 257 ? 10.200 13.177 -13.401 1.00 97.94 257 ARG A O 1
ATOM 2007 N N . TYR A 1 258 ? 8.634 11.800 -12.559 1.00 97.62 258 TYR A N 1
ATOM 2008 C CA . TYR A 1 258 ? 7.602 12.803 -12.375 1.00 97.62 258 TYR A CA 1
ATOM 2009 C C . TYR A 1 258 ? 7.777 13.483 -11.016 1.00 97.62 258 TYR A C 1
ATOM 2011 O O . TYR A 1 258 ? 7.651 12.854 -9.966 1.00 97.62 258 TYR A O 1
ATOM 2019 N N . ASP A 1 259 ? 8.042 14.781 -11.037 1.00 94.75 259 ASP A N 1
ATOM 2020 C CA . ASP A 1 259 ? 8.012 15.628 -9.856 1.00 94.75 259 ASP A CA 1
ATOM 2021 C C . ASP A 1 259 ? 6.610 16.227 -9.740 1.00 94.75 259 ASP A C 1
ATOM 2023 O O . ASP A 1 259 ? 6.093 16.813 -10.686 1.00 94.75 259 ASP A O 1
ATOM 2027 N N . LYS A 1 260 ? 5.956 16.050 -8.587 1.00 91.31 260 LYS A N 1
ATOM 2028 C CA . LYS A 1 260 ? 4.581 16.535 -8.378 1.00 91.31 260 LYS A CA 1
ATOM 2029 C C . LYS A 1 260 ? 4.519 18.055 -8.170 1.00 91.31 260 LYS A C 1
ATOM 2031 O O . LYS A 1 260 ? 3.487 18.661 -8.453 1.00 91.31 260 LYS A O 1
ATOM 2036 N N . THR A 1 261 ? 5.604 18.657 -7.676 1.00 90.44 261 THR A N 1
ATOM 2037 C CA . THR A 1 261 ? 5.640 20.062 -7.244 1.00 90.44 261 THR A CA 1
ATOM 2038 C C . THR A 1 261 ? 6.969 20.735 -7.633 1.00 90.44 261 THR A C 1
ATOM 2040 O O . THR A 1 261 ? 7.957 20.540 -6.925 1.00 90.44 261 THR A O 1
ATOM 2043 N N . PRO A 1 262 ? 7.012 21.561 -8.700 1.00 89.81 262 PRO A N 1
ATOM 2044 C CA . PRO A 1 262 ? 5.963 21.728 -9.715 1.00 89.81 262 PRO A CA 1
ATOM 2045 C C . PRO A 1 262 ? 5.755 20.438 -10.522 1.00 89.81 262 PRO A C 1
ATOM 2047 O O . PRO A 1 262 ? 6.636 19.589 -10.544 1.00 89.81 262 PRO A O 1
ATOM 2050 N N . ALA A 1 263 ? 4.597 20.298 -11.177 1.00 92.06 263 ALA A N 1
ATOM 2051 C CA . ALA A 1 263 ? 4.281 19.153 -12.033 1.00 92.06 263 ALA A CA 1
ATOM 2052 C C . ALA A 1 263 ? 5.184 19.138 -13.278 1.00 92.06 263 ALA A C 1
ATOM 2054 O O . ALA A 1 263 ? 4.873 19.769 -14.290 1.00 92.06 263 ALA A O 1
ATOM 2055 N N . THR A 1 264 ? 6.318 18.450 -13.197 1.00 94.31 264 THR A N 1
ATOM 2056 C CA . THR A 1 264 ? 7.328 18.399 -14.261 1.00 94.31 264 THR A CA 1
ATOM 2057 C C . THR A 1 264 ? 7.918 17.003 -14.397 1.00 94.31 264 THR A C 1
ATOM 2059 O O . THR A 1 264 ? 7.866 16.197 -13.474 1.00 94.31 264 THR A O 1
ATOM 2062 N N . THR A 1 265 ? 8.518 16.716 -15.551 1.00 95.94 265 THR A N 1
ATOM 2063 C CA . THR A 1 265 ? 9.340 15.513 -15.728 1.00 95.94 265 THR A CA 1
ATOM 2064 C C . THR A 1 265 ? 10.807 15.904 -15.666 1.00 95.94 265 THR A C 1
ATOM 2066 O O . THR A 1 265 ? 11.283 16.657 -16.515 1.00 95.94 265 THR A O 1
ATOM 2069 N N . THR A 1 266 ? 11.521 15.371 -14.681 1.00 97.75 266 THR A N 1
ATOM 2070 C CA . THR A 1 266 ? 12.979 15.454 -14.604 1.00 97.75 266 THR A CA 1
ATOM 2071 C C . THR A 1 266 ? 13.569 14.202 -15.227 1.00 97.75 266 THR A C 1
ATOM 2073 O O . THR A 1 266 ? 13.180 13.087 -14.884 1.00 97.75 266 THR A O 1
ATOM 2076 N N . GLN A 1 267 ? 14.524 14.366 -16.135 1.00 98.50 267 GLN A N 1
ATOM 2077 C CA . GLN A 1 267 ? 15.183 13.249 -16.798 1.00 98.50 267 GLN A CA 1
ATOM 2078 C C . GLN A 1 267 ? 16.651 13.547 -17.049 1.00 98.50 267 GLN A C 1
ATOM 2080 O O . GLN A 1 267 ? 17.062 14.703 -17.144 1.00 98.50 267 GLN A O 1
ATOM 2085 N N . SER A 1 268 ? 17.449 12.492 -17.126 1.00 98.56 268 SER A N 1
ATOM 2086 C CA . SER A 1 268 ? 18.855 12.607 -17.472 1.00 98.56 268 SER A CA 1
ATOM 2087 C C . SER A 1 268 ? 19.371 11.295 -18.031 1.00 98.56 268 SER A C 1
ATOM 2089 O O . SER A 1 268 ? 18.869 10.223 -17.689 1.00 98.56 268 SER A O 1
ATOM 2091 N N . VAL A 1 269 ? 20.407 11.382 -18.852 1.00 98.81 269 VAL A N 1
ATOM 2092 C CA . VAL A 1 269 ? 21.161 10.232 -19.332 1.00 98.81 269 VAL A CA 1
ATOM 2093 C C . VAL A 1 269 ? 22.638 10.573 -19.415 1.00 98.81 269 VAL A C 1
ATOM 2095 O O . VAL A 1 269 ? 23.022 11.690 -19.772 1.00 98.81 269 VAL A O 1
ATOM 2098 N N . ILE A 1 270 ? 23.467 9.586 -19.098 1.00 98.69 270 ILE A N 1
ATOM 2099 C CA . ILE A 1 270 ? 24.910 9.604 -19.311 1.00 98.69 270 ILE A CA 1
ATOM 2100 C C . ILE A 1 270 ? 25.308 8.384 -20.137 1.00 98.69 270 ILE A C 1
ATOM 2102 O O . ILE A 1 270 ? 24.776 7.295 -19.937 1.00 98.69 270 ILE A O 1
ATOM 2106 N N . PHE A 1 271 ? 26.258 8.563 -21.048 1.00 98.69 271 PHE A N 1
ATOM 2107 C CA . PHE A 1 271 ? 26.815 7.511 -21.887 1.00 98.69 271 PHE A CA 1
ATOM 2108 C C . PHE A 1 271 ? 28.325 7.675 -22.029 1.00 98.69 271 PHE A C 1
ATOM 2110 O O . PHE A 1 271 ? 28.837 8.783 -22.226 1.00 98.69 271 PHE A O 1
ATOM 2117 N N . VAL A 1 272 ? 29.022 6.541 -21.982 1.00 98.06 272 VAL A N 1
ATOM 2118 C CA . VAL A 1 272 ? 30.453 6.425 -22.274 1.00 98.06 272 VAL A CA 1
ATOM 2119 C C . VAL A 1 272 ? 30.667 5.222 -23.185 1.00 98.06 272 VAL A C 1
ATOM 2121 O O . VAL A 1 272 ? 30.078 4.159 -22.976 1.00 98.06 272 VAL A O 1
ATOM 2124 N N . GLY A 1 273 ? 31.523 5.391 -24.188 1.00 96.69 273 GLY A N 1
ATOM 2125 C CA . GLY A 1 273 ? 31.812 4.375 -25.186 1.00 96.69 273 GLY A CA 1
ATOM 2126 C C . GLY A 1 273 ? 33.118 4.609 -25.938 1.00 96.69 273 GLY A C 1
ATOM 2127 O O . GLY A 1 273 ? 33.879 5.530 -25.641 1.00 96.69 273 GLY A O 1
ATOM 2128 N N . GLY A 1 274 ? 33.362 3.778 -26.941 1.00 94.81 274 GLY A N 1
ATOM 2129 C CA . GLY A 1 274 ? 34.542 3.820 -27.800 1.00 94.81 274 GLY A CA 1
ATOM 2130 C C . GLY A 1 274 ? 34.305 3.059 -29.101 1.00 94.81 274 GLY A C 1
ATOM 2131 O O . GLY A 1 274 ? 33.158 2.804 -29.476 1.00 94.81 274 GLY A O 1
ATOM 2132 N N . SER A 1 275 ? 35.391 2.684 -29.774 1.00 93.75 275 SER A N 1
ATOM 2133 C CA . SER A 1 275 ? 35.352 1.887 -30.999 1.00 93.75 275 SER A CA 1
ATOM 2134 C C . SER A 1 275 ? 36.285 0.679 -30.904 1.00 93.75 275 SER A C 1
ATOM 2136 O O . SER A 1 275 ? 37.423 0.791 -30.459 1.00 93.75 275 SER A O 1
ATOM 2138 N N . GLY A 1 276 ? 35.820 -0.480 -31.364 1.00 91.38 276 GLY A N 1
ATOM 2139 C CA . GLY A 1 276 ? 36.613 -1.697 -31.522 1.00 91.38 276 GLY A CA 1
ATOM 2140 C C . GLY A 1 276 ? 37.600 -1.649 -32.694 1.00 91.38 276 GLY A C 1
ATOM 2141 O O . GLY A 1 276 ? 38.302 -2.625 -32.935 1.00 91.38 276 GLY A O 1
ATOM 2142 N N . ASN A 1 277 ? 37.660 -0.547 -33.454 1.00 89.75 277 ASN A N 1
ATOM 2143 C CA . ASN A 1 277 ? 38.667 -0.338 -34.501 1.00 89.75 277 ASN A CA 1
ATOM 2144 C C . ASN A 1 277 ? 40.026 0.040 -33.896 1.00 89.75 277 ASN A C 1
ATOM 2146 O O . ASN A 1 277 ? 41.062 -0.530 -34.222 1.00 89.75 277 ASN A O 1
ATOM 2150 N N . SER A 1 278 ? 39.976 1.035 -33.016 1.00 90.50 278 SER A N 1
ATOM 2151 C CA . SER A 1 278 ? 41.020 1.540 -32.128 1.00 90.50 278 SER A CA 1
ATOM 2152 C C . SER A 1 278 ? 40.325 2.497 -31.156 1.00 90.50 278 SER A C 1
ATOM 2154 O O . SER A 1 278 ? 39.280 3.057 -31.495 1.00 90.50 278 SER A O 1
ATOM 2156 N N . ILE A 1 279 ? 40.905 2.718 -29.979 1.00 92.31 279 ILE A N 1
ATOM 2157 C CA . ILE A 1 279 ? 40.455 3.759 -29.049 1.00 92.31 279 ILE A CA 1
ATOM 2158 C C . ILE A 1 279 ? 41.530 4.839 -29.038 1.00 92.31 279 ILE A C 1
ATOM 2160 O O . ILE A 1 279 ? 42.461 4.782 -28.236 1.00 92.31 279 ILE A O 1
ATOM 2164 N N . ASN A 1 280 ? 41.420 5.793 -29.961 1.00 92.94 280 ASN A N 1
ATOM 2165 C CA . ASN A 1 280 ? 42.259 6.991 -29.936 1.00 92.94 280 ASN A CA 1
ATOM 2166 C C . ASN A 1 280 ? 41.624 8.047 -29.025 1.00 92.94 280 ASN A C 1
ATOM 2168 O O . ASN A 1 280 ? 42.316 8.664 -28.224 1.00 92.94 280 ASN A O 1
ATOM 2172 N N . ASP A 1 281 ? 40.294 8.154 -29.088 1.00 95.19 281 ASP A N 1
ATOM 2173 C CA . ASP A 1 281 ? 39.464 8.974 -28.212 1.00 95.19 281 ASP A CA 1
ATOM 2174 C C . ASP A 1 281 ? 38.222 8.191 -27.752 1.00 95.19 281 ASP A C 1
ATOM 2176 O O . ASP A 1 281 ? 37.821 7.194 -28.359 1.00 95.19 281 ASP A O 1
ATOM 2180 N N . ILE A 1 282 ? 37.581 8.652 -26.672 1.00 96.31 282 ILE A N 1
ATOM 2181 C CA . ILE A 1 282 ? 36.354 8.045 -26.128 1.00 96.31 282 ILE A CA 1
ATOM 2182 C C . ILE A 1 282 ? 35.092 8.809 -26.545 1.00 96.31 282 ILE A C 1
ATOM 2184 O O . ILE A 1 282 ? 35.045 10.041 -26.525 1.00 96.31 282 ILE A O 1
ATOM 2188 N N . 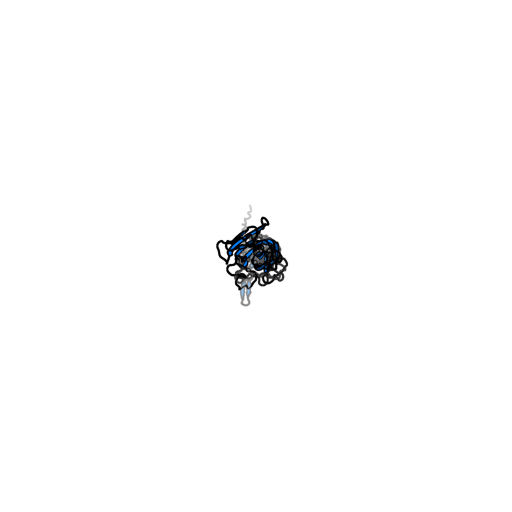SER A 1 283 ? 34.022 8.074 -26.859 1.00 96.12 283 SER A N 1
ATOM 2189 C CA . SER A 1 283 ? 32.698 8.647 -27.115 1.00 96.12 283 SER A CA 1
ATOM 2190 C C . SER A 1 283 ? 32.005 8.953 -25.789 1.00 96.12 283 SER A C 1
ATOM 2192 O O . SER A 1 283 ? 31.922 8.102 -24.906 1.00 96.12 283 SER A O 1
ATOM 2194 N N . ARG A 1 284 ? 31.501 10.178 -25.634 1.00 97.25 284 ARG A N 1
ATOM 2195 C CA . ARG A 1 284 ? 30.800 10.630 -24.425 1.00 97.25 284 ARG A CA 1
ATOM 2196 C C . ARG A 1 284 ? 29.544 11.390 -24.810 1.00 97.25 284 ARG A C 1
ATOM 2198 O O . ARG A 1 284 ? 29.557 12.166 -25.765 1.00 97.25 284 ARG A O 1
ATOM 2205 N N . LEU A 1 285 ? 28.473 11.180 -24.059 1.00 98.25 285 LEU A N 1
ATOM 2206 C CA . LEU A 1 285 ? 27.218 11.907 -24.210 1.00 98.25 285 LEU A CA 1
ATOM 2207 C C . LEU A 1 285 ? 26.579 12.075 -22.832 1.00 98.25 285 LEU A C 1
ATOM 2209 O O . LEU A 1 285 ? 26.577 11.152 -22.023 1.00 98.25 285 LEU A O 1
ATOM 2213 N N . SER A 1 286 ? 26.017 13.248 -22.578 1.00 98.25 286 SER A N 1
ATOM 2214 C CA . SER A 1 286 ? 25.101 13.466 -21.467 1.00 98.25 286 SER A CA 1
ATOM 2215 C C . SER A 1 286 ? 23.983 14.405 -21.898 1.00 98.25 286 SER A C 1
ATOM 2217 O O . SER A 1 286 ? 24.156 15.228 -22.801 1.00 98.25 286 SER A O 1
ATOM 2219 N N . SER A 1 287 ? 22.814 14.261 -21.285 1.00 98.56 287 SER A N 1
ATOM 2220 C CA . SER A 1 287 ? 21.666 15.126 -21.539 1.00 98.56 287 SER A CA 1
ATOM 2221 C C . SER A 1 287 ? 20.785 15.193 -20.302 1.00 98.56 287 SER A C 1
ATOM 2223 O O . SER A 1 287 ? 20.571 14.175 -19.661 1.00 98.56 287 SER A O 1
ATOM 2225 N N . ASN A 1 288 ? 20.256 16.378 -19.997 1.00 97.81 288 ASN A N 1
ATOM 2226 C CA . ASN A 1 288 ? 19.228 16.611 -18.975 1.00 97.81 288 ASN A CA 1
ATOM 2227 C C . ASN A 1 288 ? 17.816 16.765 -19.579 1.00 97.81 288 ASN A C 1
ATOM 2229 O O . ASN A 1 288 ? 16.882 17.170 -18.894 1.00 97.81 288 ASN A O 1
ATOM 2233 N N . SER A 1 289 ? 17.671 16.499 -20.878 1.00 97.38 289 SER A N 1
ATOM 2234 C CA . SER A 1 289 ? 16.402 16.561 -21.608 1.00 97.38 289 SER A CA 1
ATOM 2235 C C . SER A 1 289 ? 16.000 15.216 -22.211 1.00 97.38 289 SER A C 1
ATOM 2237 O O . SER A 1 289 ? 14.945 15.121 -22.827 1.00 97.38 289 SER A O 1
ATOM 2239 N N . ASN A 1 290 ? 16.821 14.180 -22.027 1.00 98.62 290 ASN A N 1
ATOM 2240 C CA . ASN A 1 290 ? 16.590 12.823 -22.509 1.00 98.62 290 ASN A CA 1
ATOM 2241 C C . ASN A 1 290 ? 16.862 11.829 -21.373 1.00 98.62 290 ASN A C 1
ATOM 2243 O O . ASN A 1 290 ? 17.742 12.062 -20.545 1.00 98.62 290 ASN A O 1
ATOM 2247 N N . CYS A 1 291 ? 16.135 10.716 -21.360 1.00 98.56 291 CYS A N 1
ATOM 2248 C CA . CYS A 1 291 ? 16.327 9.585 -20.449 1.00 98.56 291 CYS A CA 1
ATOM 2249 C C . CYS A 1 291 ? 16.997 8.380 -21.129 1.00 98.56 291 CYS A C 1
ATOM 2251 O O . CYS A 1 291 ? 17.415 7.446 -20.453 1.00 98.56 291 CYS A O 1
ATOM 2253 N N . ILE A 1 292 ? 17.114 8.404 -22.458 1.00 98.75 292 ILE A N 1
ATOM 2254 C CA . ILE A 1 292 ? 17.844 7.429 -23.274 1.00 98.75 292 ILE A CA 1
ATOM 2255 C C . ILE A 1 292 ? 18.801 8.205 -24.176 1.00 98.75 292 ILE A C 1
ATOM 2257 O O . ILE A 1 292 ? 18.437 9.242 -24.732 1.00 98.75 292 ILE A O 1
ATOM 2261 N N . GLY A 1 293 ? 20.029 7.722 -24.330 1.00 98.25 293 GLY A N 1
ATOM 2262 C CA . GLY A 1 293 ? 21.037 8.411 -25.124 1.00 98.25 293 GLY A CA 1
ATOM 2263 C C . GLY A 1 293 ? 22.249 7.540 -25.388 1.00 98.25 293 GLY A C 1
ATOM 2264 O O . GLY A 1 293 ? 23.005 7.249 -24.469 1.00 98.25 293 GLY A O 1
ATOM 2265 N N . LEU A 1 294 ? 22.460 7.172 -26.648 1.00 98.31 294 LEU A N 1
ATOM 2266 C CA . LEU A 1 294 ? 23.673 6.523 -27.128 1.00 98.31 294 LEU A CA 1
ATOM 2267 C C . LEU A 1 294 ? 24.303 7.371 -28.224 1.00 98.31 294 LEU A C 1
ATOM 2269 O O . LEU A 1 294 ? 23.612 7.909 -29.092 1.00 98.31 294 LEU A O 1
ATOM 2273 N N . ARG A 1 295 ? 25.632 7.478 -28.179 1.00 97.31 295 ARG A N 1
ATOM 2274 C CA . ARG A 1 295 ? 26.430 8.170 -29.190 1.00 97.31 295 ARG A CA 1
ATOM 2275 C C . ARG A 1 295 ? 27.421 7.199 -29.806 1.00 97.31 295 ARG A C 1
ATOM 2277 O O . ARG A 1 295 ? 28.434 6.861 -29.189 1.00 97.31 295 ARG A O 1
ATOM 2284 N N . TYR A 1 296 ? 27.146 6.817 -31.041 1.00 96.31 296 TYR A N 1
ATOM 2285 C CA . TYR A 1 296 ? 28.015 5.959 -31.823 1.00 96.31 296 TYR A CA 1
ATOM 2286 C C . TYR A 1 296 ? 29.192 6.795 -32.321 1.00 96.31 296 TYR A C 1
ATOM 2288 O O . TYR A 1 296 ? 29.023 7.912 -32.810 1.00 96.31 296 TYR A O 1
ATOM 2296 N N . GLY A 1 297 ? 30.397 6.290 -32.094 1.00 94.50 297 GLY A N 1
ATOM 2297 C CA . GLY A 1 297 ? 31.643 6.999 -32.342 1.00 94.50 297 GLY A CA 1
ATOM 2298 C C . GLY A 1 297 ? 32.601 6.139 -33.144 1.00 94.50 297 GLY A C 1
ATOM 2299 O O . GLY A 1 297 ? 32.656 4.919 -32.965 1.00 94.50 297 GLY A O 1
ATOM 2300 N N . ASP A 1 298 ? 33.348 6.786 -34.024 1.00 93.12 298 ASP A N 1
ATOM 2301 C CA . ASP A 1 298 ? 34.430 6.151 -34.758 1.00 93.12 298 ASP A CA 1
ATOM 2302 C C . ASP A 1 298 ? 35.700 6.016 -33.887 1.00 93.12 298 ASP A C 1
ATOM 2304 O O . ASP A 1 298 ? 35.663 6.269 -32.679 1.00 93.12 298 ASP A O 1
ATOM 2308 N N . LYS A 1 299 ? 36.824 5.569 -34.461 1.00 91.75 299 LYS A N 1
ATOM 2309 C CA . LYS A 1 299 ? 38.084 5.350 -33.717 1.00 91.75 299 LYS A CA 1
ATOM 2310 C C . LYS A 1 299 ? 38.638 6.598 -33.012 1.00 91.75 299 LYS A C 1
ATOM 2312 O O . LYS A 1 299 ? 39.358 6.467 -32.024 1.00 91.75 299 LYS A O 1
ATOM 2317 N N . ASP A 1 300 ? 38.294 7.779 -33.521 1.00 93.88 300 ASP A N 1
ATOM 2318 C CA . ASP A 1 300 ? 38.688 9.097 -33.012 1.00 93.88 300 ASP A CA 1
ATOM 2319 C C . ASP A 1 300 ? 37.498 9.752 -32.271 1.00 93.88 300 ASP A C 1
ATOM 2321 O O . ASP A 1 300 ? 37.406 10.969 -32.123 1.00 93.88 300 ASP A O 1
ATOM 2325 N N . ALA A 1 301 ? 36.530 8.931 -31.837 1.00 93.69 301 ALA A N 1
ATOM 2326 C CA . ALA A 1 301 ? 35.283 9.325 -31.192 1.00 93.69 301 ALA A CA 1
ATOM 2327 C C . ALA A 1 301 ? 34.455 10.360 -31.971 1.00 93.69 301 ALA A C 1
ATOM 2329 O O . ALA A 1 301 ? 33.608 11.043 -31.379 1.00 93.69 301 ALA A O 1
ATOM 2330 N N . ILE A 1 302 ? 34.630 10.480 -33.286 1.00 94.12 302 ILE A N 1
ATOM 2331 C CA . ILE A 1 302 ? 33.833 11.390 -34.107 1.00 94.12 302 ILE A CA 1
ATOM 2332 C C . ILE A 1 302 ? 32.444 10.768 -34.310 1.00 94.12 302 ILE A C 1
ATOM 2334 O O . ILE A 1 302 ? 32.293 9.555 -34.425 1.00 94.12 302 ILE A O 1
ATOM 2338 N N . ASP A 1 303 ? 31.408 11.606 -34.282 1.00 94.69 303 ASP A N 1
ATOM 2339 C CA . ASP A 1 303 ? 29.998 11.205 -34.232 1.00 94.69 303 ASP A CA 1
ATOM 2340 C C . ASP A 1 303 ? 29.579 10.423 -35.489 1.00 94.69 303 ASP A C 1
ATOM 2342 O O . ASP A 1 303 ? 29.600 10.972 -36.591 1.00 94.69 303 ASP A O 1
ATOM 2346 N N . LEU A 1 304 ? 29.183 9.160 -35.331 1.00 95.06 304 LEU A N 1
ATOM 2347 C CA . LEU A 1 304 ? 28.616 8.307 -36.385 1.00 95.06 304 LEU A CA 1
ATOM 2348 C C . LEU A 1 304 ? 27.082 8.259 -36.343 1.00 95.06 304 LEU A C 1
ATOM 2350 O O . LEU A 1 304 ? 26.464 7.719 -37.258 1.00 95.06 304 LEU A O 1
ATOM 2354 N N . GLY A 1 305 ? 26.469 8.862 -35.326 1.00 96.12 305 GLY A N 1
ATOM 2355 C CA . GLY A 1 305 ? 25.027 8.921 -35.151 1.00 96.12 305 GLY A CA 1
ATOM 2356 C C . GLY A 1 305 ? 24.621 8.768 -33.692 1.00 96.12 305 GLY A C 1
ATOM 2357 O O . GLY A 1 305 ? 25.397 8.336 -32.832 1.00 96.12 305 GLY A O 1
ATOM 2358 N N . LYS A 1 306 ? 23.372 9.133 -33.403 1.00 97.75 306 LYS A N 1
ATOM 2359 C CA . LYS A 1 306 ? 22.804 9.056 -32.054 1.00 97.75 306 LYS A CA 1
ATOM 2360 C C . LYS A 1 306 ? 21.406 8.471 -32.065 1.00 97.75 306 LYS A C 1
ATOM 2362 O O . LYS A 1 306 ? 20.608 8.805 -32.940 1.00 97.75 306 LYS A O 1
ATOM 2367 N N . ILE A 1 307 ? 21.114 7.702 -31.022 1.00 98.31 307 ILE A N 1
ATOM 2368 C CA . ILE A 1 307 ? 19.758 7.329 -30.617 1.00 98.31 307 ILE A CA 1
ATOM 2369 C C . ILE A 1 307 ? 19.514 8.018 -29.281 1.00 98.31 307 ILE A C 1
ATOM 2371 O O . ILE A 1 307 ? 20.240 7.779 -28.317 1.00 98.31 307 ILE A O 1
ATOM 2375 N N . MET A 1 308 ? 18.528 8.905 -29.223 1.00 98.56 308 MET A N 1
ATOM 2376 C CA . MET A 1 308 ? 18.125 9.588 -27.994 1.00 98.56 308 MET A CA 1
ATOM 2377 C C . MET A 1 308 ? 16.641 9.362 -27.742 1.00 98.56 308 MET A C 1
ATOM 2379 O O . MET A 1 308 ? 15.883 9.172 -28.685 1.00 98.56 308 MET A O 1
ATOM 2383 N N . GLY A 1 309 ? 16.213 9.401 -26.488 1.00 98.44 309 GLY A N 1
ATOM 2384 C CA . GLY A 1 309 ? 14.808 9.282 -26.127 1.00 98.44 309 GLY A CA 1
ATOM 2385 C C . GLY A 1 309 ? 14.476 10.166 -24.941 1.00 98.44 309 GLY A C 1
ATOM 2386 O O . GLY A 1 309 ? 15.203 10.156 -23.947 1.00 98.44 309 GLY A O 1
ATOM 2387 N N . ASN A 1 310 ? 13.383 10.914 -25.038 1.00 98.44 310 ASN A N 1
ATOM 2388 C CA . ASN A 1 310 ? 12.836 11.688 -23.929 1.00 98.44 310 ASN A CA 1
ATOM 2389 C C . ASN A 1 310 ? 11.466 11.136 -23.535 1.00 98.44 310 ASN A C 1
ATOM 2391 O O . ASN A 1 310 ? 10.667 10.771 -24.398 1.00 98.44 310 ASN A O 1
ATOM 2395 N N . LEU A 1 311 ? 11.206 11.052 -22.233 1.00 98.50 311 LEU A N 1
ATOM 2396 C CA . LEU A 1 311 ? 9.899 10.643 -21.732 1.00 98.50 311 LEU A CA 1
ATOM 2397 C C . LEU A 1 311 ? 8.873 11.742 -22.022 1.00 98.50 311 LEU A C 1
ATOM 2399 O O . LEU A 1 311 ? 9.070 12.889 -21.619 1.00 98.50 311 LEU A O 1
ATOM 2403 N N . THR A 1 312 ? 7.768 11.375 -22.672 1.00 97.56 312 THR A N 1
ATOM 2404 C CA . THR A 1 312 ? 6.662 12.295 -22.974 1.00 97.56 312 THR A CA 1
ATOM 2405 C C . THR A 1 312 ? 5.478 12.114 -22.034 1.00 97.56 312 THR A C 1
ATOM 2407 O O . THR A 1 312 ? 4.829 13.100 -21.681 1.00 97.56 312 THR A O 1
ATOM 2410 N N . SER A 1 313 ? 5.203 10.888 -21.575 1.00 97.75 313 SER A N 1
ATOM 2411 C CA . SER A 1 313 ? 4.128 10.630 -20.613 1.00 97.75 313 SER A CA 1
ATOM 2412 C C . SER A 1 313 ? 4.336 9.369 -19.774 1.00 97.75 313 SER A C 1
ATOM 2414 O O . SER A 1 313 ? 4.850 8.353 -20.241 1.00 97.75 313 SER A O 1
ATOM 2416 N N . PHE A 1 314 ? 3.847 9.430 -18.533 1.00 98.25 314 PHE A N 1
ATOM 2417 C CA . PHE A 1 314 ? 3.507 8.255 -17.732 1.00 98.25 314 PHE A CA 1
ATOM 2418 C C . PHE A 1 314 ? 2.026 7.914 -17.947 1.00 98.25 314 PHE A C 1
ATOM 2420 O O . PHE A 1 314 ? 1.146 8.749 -17.704 1.00 98.25 314 PHE A O 1
ATOM 2427 N N . ASN A 1 315 ? 1.756 6.688 -18.382 1.00 97.50 315 ASN A N 1
ATOM 2428 C CA . ASN A 1 315 ? 0.430 6.180 -18.739 1.00 97.50 315 ASN A CA 1
ATOM 2429 C C . ASN A 1 315 ? -0.113 5.281 -17.615 1.00 97.50 315 ASN A C 1
ATOM 2431 O O . ASN A 1 315 ? 0.616 4.946 -16.687 1.00 97.50 315 ASN A O 1
ATOM 2435 N N . ASN A 1 316 ? -1.389 4.891 -17.670 1.00 96.19 316 ASN A N 1
ATOM 2436 C CA . ASN A 1 316 ? -2.021 4.118 -16.589 1.00 96.19 316 ASN A CA 1
ATOM 2437 C C . ASN A 1 316 ? -1.371 2.747 -16.340 1.00 96.19 316 ASN A C 1
ATOM 2439 O O . ASN A 1 316 ? -1.360 2.282 -15.206 1.00 96.19 316 ASN A O 1
ATOM 2443 N N . ASP A 1 317 ? -0.828 2.136 -17.387 1.00 96.38 317 ASP A N 1
ATOM 2444 C CA . ASP A 1 317 ? -0.206 0.814 -17.396 1.00 96.38 317 ASP A CA 1
ATOM 2445 C C . ASP A 1 317 ? 1.162 0.848 -18.102 1.00 96.38 317 ASP A C 1
ATOM 2447 O O . ASP A 1 317 ? 1.597 -0.138 -18.695 1.00 96.38 317 ASP A O 1
ATOM 2451 N N . GLY A 1 318 ? 1.852 1.994 -18.106 1.00 97.81 318 GLY A N 1
ATOM 2452 C CA . GLY A 1 318 ? 3.082 2.117 -18.882 1.00 97.81 318 GLY A CA 1
ATOM 2453 C C . GLY A 1 318 ? 3.596 3.535 -19.075 1.00 97.81 318 GLY A C 1
ATOM 2454 O O . GLY A 1 318 ? 3.398 4.408 -18.230 1.00 97.81 318 GLY A O 1
ATOM 2455 N N . PHE A 1 319 ? 4.288 3.773 -20.186 1.00 98.62 319 PHE A N 1
ATOM 2456 C CA . PHE A 1 319 ? 4.913 5.058 -20.495 1.00 98.62 319 PHE A CA 1
ATOM 2457 C C . PHE A 1 319 ? 5.198 5.226 -21.990 1.00 98.62 319 PHE A C 1
ATOM 2459 O O . PHE A 1 319 ? 5.248 4.251 -22.740 1.00 98.62 319 PHE A O 1
ATOM 2466 N N . THR A 1 320 ? 5.412 6.470 -22.415 1.00 98.62 320 THR A N 1
ATOM 2467 C CA . THR A 1 320 ? 5.742 6.814 -23.802 1.00 98.62 320 THR A CA 1
ATOM 2468 C C . THR A 1 320 ? 7.081 7.543 -23.868 1.00 98.62 320 THR A C 1
ATOM 2470 O O . THR A 1 320 ? 7.322 8.495 -23.123 1.00 98.62 320 THR A O 1
ATOM 2473 N N . ILE A 1 321 ? 7.949 7.100 -24.777 1.00 98.56 321 ILE A N 1
ATOM 2474 C CA . ILE A 1 321 ? 9.232 7.733 -25.092 1.00 98.56 321 ILE A CA 1
ATOM 2475 C C . ILE A 1 321 ? 9.159 8.296 -26.507 1.00 98.56 321 ILE A C 1
ATOM 2477 O O . ILE A 1 321 ? 8.890 7.546 -27.441 1.00 98.56 321 ILE A O 1
ATOM 2481 N N . ASN A 1 322 ? 9.475 9.576 -26.691 1.00 98.44 322 ASN A N 1
ATOM 2482 C CA . ASN A 1 322 ? 9.770 10.102 -28.017 1.00 98.44 322 ASN A CA 1
ATOM 2483 C C . ASN A 1 322 ? 11.237 9.818 -28.342 1.00 98.44 322 ASN A C 1
ATOM 2485 O O . ASN A 1 322 ? 12.145 10.389 -27.733 1.00 98.44 322 ASN A O 1
ATOM 2489 N N . VAL A 1 323 ? 11.462 8.899 -29.274 1.00 98.62 323 VAL A N 1
ATOM 2490 C CA . VAL A 1 323 ? 12.780 8.455 -29.718 1.00 98.62 323 VAL A CA 1
ATOM 2491 C C . VAL A 1 323 ? 13.192 9.281 -30.927 1.00 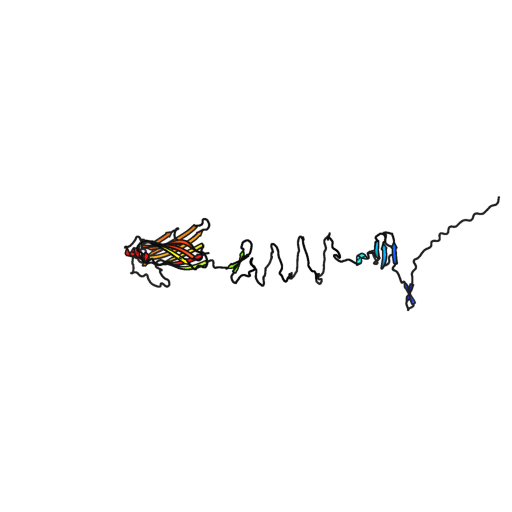98.62 323 VAL A C 1
ATOM 2493 O O . VAL A 1 323 ? 12.415 9.440 -31.861 1.00 98.62 323 VAL A O 1
ATOM 2496 N N . LYS A 1 324 ? 14.427 9.784 -30.931 1.00 98.12 324 LYS A N 1
ATOM 2497 C CA . LYS A 1 324 ? 15.052 10.499 -32.039 1.00 98.12 324 LYS A CA 1
ATOM 2498 C C . LYS A 1 324 ? 16.327 9.796 -32.498 1.00 98.12 324 LYS A C 1
ATOM 2500 O O . LYS A 1 324 ? 17.270 9.634 -31.724 1.00 98.12 324 LYS A O 1
ATOM 2505 N N . TYR A 1 325 ? 16.383 9.495 -33.789 1.00 98.31 325 TYR A N 1
ATOM 2506 C CA . TYR A 1 325 ? 17.593 9.091 -34.496 1.00 98.31 325 TYR A CA 1
ATOM 2507 C C . TYR A 1 325 ? 18.204 10.313 -35.189 1.00 98.31 325 TYR A C 1
ATOM 2509 O O . TYR A 1 325 ? 17.494 11.077 -35.843 1.00 98.31 325 TYR A O 1
ATOM 2517 N N . THR A 1 326 ? 19.511 10.522 -35.025 1.00 97.00 326 THR A N 1
ATOM 2518 C CA . THR A 1 326 ? 20.247 11.666 -35.597 1.00 97.00 326 THR A CA 1
ATOM 2519 C C . THR A 1 326 ? 21.458 11.186 -36.388 1.00 97.00 326 THR A C 1
ATOM 2521 O O . THR A 1 326 ? 22.219 10.351 -35.892 1.00 97.00 326 THR A O 1
ATOM 2524 N N . LEU A 1 327 ? 21.657 11.733 -37.589 1.00 95.56 327 LEU A N 1
ATOM 2525 C CA . LEU A 1 327 ? 22.830 11.475 -38.428 1.00 95.56 327 LEU A CA 1
ATOM 2526 C C . LEU A 1 327 ? 24.135 11.898 -37.737 1.00 95.56 327 LEU A C 1
ATOM 2528 O O . LEU A 1 327 ? 24.215 12.944 -37.092 1.00 95.56 327 LEU A O 1
ATOM 2532 N N . GLY A 1 328 ? 25.187 11.104 -37.938 1.00 92.94 328 GLY A N 1
ATOM 2533 C CA . GLY A 1 328 ? 26.542 11.452 -37.514 1.00 92.94 328 GLY A CA 1
ATOM 2534 C C . GLY A 1 328 ? 27.197 12.548 -38.361 1.00 92.94 328 GLY A C 1
ATOM 2535 O O . GLY A 1 328 ? 26.772 12.869 -39.475 1.00 92.94 328 GLY A O 1
ATOM 2536 N N . THR A 1 329 ? 28.305 13.090 -37.859 1.00 90.62 329 THR A N 1
ATOM 2537 C CA . THR A 1 329 ? 29.143 14.072 -38.561 1.00 90.62 329 THR A CA 1
ATOM 2538 C C . THR A 1 329 ? 30.336 13.434 -39.285 1.00 90.62 329 THR A C 1
ATOM 2540 O O . THR A 1 329 ? 30.783 13.991 -40.292 1.00 90.62 329 THR A O 1
ATOM 2543 N N . SER A 1 330 ? 30.784 12.241 -38.868 1.00 84.38 330 SER A N 1
ATOM 2544 C CA . SER A 1 330 ? 31.897 11.474 -39.463 1.00 84.38 330 SER A CA 1
ATOM 2545 C C . SER A 1 330 ? 31.448 10.458 -40.514 1.00 84.38 330 SER A C 1
ATOM 2547 O O . SER A 1 330 ? 30.320 9.976 -40.489 1.00 84.38 330 SER A O 1
ATOM 2549 N N . GLY A 1 331 ? 32.353 10.098 -41.426 1.00 82.25 331 GLY A N 1
ATOM 2550 C CA . GLY A 1 331 ? 32.137 9.067 -42.444 1.00 82.25 331 GLY A CA 1
ATOM 2551 C C . GLY A 1 331 ? 31.458 9.552 -43.731 1.00 82.25 331 GLY A C 1
ATOM 2552 O O . GLY A 1 331 ? 31.021 10.699 -43.859 1.00 82.25 331 GLY A O 1
ATOM 2553 N N . ASN A 1 332 ? 31.389 8.657 -44.720 1.00 87.81 332 ASN A N 1
ATOM 2554 C CA . ASN A 1 332 ? 30.627 8.892 -45.948 1.00 87.81 332 ASN A CA 1
ATOM 2555 C C . ASN A 1 332 ? 29.109 8.799 -45.678 1.00 87.81 332 ASN A C 1
ATOM 2557 O O . ASN A 1 332 ? 28.678 8.354 -44.613 1.00 87.81 332 ASN A O 1
ATOM 2561 N N . THR A 1 333 ? 28.289 9.208 -46.647 1.00 87.19 333 THR A N 1
ATOM 2562 C CA . THR A 1 333 ? 26.820 9.211 -46.524 1.00 87.19 333 THR A CA 1
ATOM 2563 C C . THR A 1 333 ? 26.257 7.851 -46.107 1.00 87.19 333 THR A C 1
ATOM 2565 O O . THR A 1 333 ? 25.407 7.786 -45.224 1.00 87.19 333 THR A O 1
ATOM 2568 N N . THR A 1 334 ? 26.768 6.764 -46.687 1.00 87.00 334 THR A N 1
ATOM 2569 C CA . THR A 1 334 ? 26.334 5.399 -46.368 1.00 87.00 334 THR A CA 1
ATOM 2570 C C . THR A 1 334 ? 26.622 5.036 -44.914 1.00 87.00 334 THR A C 1
ATOM 2572 O O . THR A 1 334 ? 25.744 4.500 -44.249 1.00 87.00 334 THR A O 1
ATOM 2575 N N . ASN A 1 335 ? 27.808 5.376 -44.401 1.00 86.69 335 ASN A N 1
ATOM 2576 C CA . ASN A 1 335 ? 28.194 5.104 -43.017 1.00 86.69 335 ASN A CA 1
ATOM 2577 C C . ASN A 1 335 ? 27.327 5.887 -42.030 1.00 86.69 335 ASN A C 1
ATOM 2579 O O . ASN A 1 335 ? 26.876 5.325 -41.038 1.00 86.69 335 ASN A O 1
ATOM 2583 N N . LYS A 1 336 ? 27.051 7.163 -42.320 1.00 85.56 336 LYS A N 1
ATOM 2584 C CA . LYS A 1 336 ? 26.196 8.004 -41.468 1.00 85.56 336 LYS A CA 1
ATOM 2585 C C . LYS A 1 336 ? 24.767 7.475 -41.379 1.00 85.56 336 LYS A C 1
ATOM 2587 O O . LYS A 1 336 ? 24.137 7.586 -40.337 1.00 85.56 336 LYS A O 1
ATOM 2592 N N . GLN A 1 337 ? 24.262 6.880 -42.458 1.00 91.44 337 GLN A N 1
ATOM 2593 C CA . GLN A 1 337 ? 22.911 6.318 -42.522 1.00 91.44 337 GLN A CA 1
ATOM 2594 C C . GLN A 1 337 ? 22.768 4.968 -41.804 1.00 91.44 337 GLN A C 1
ATOM 2596 O O . GLN A 1 337 ? 21.643 4.506 -41.628 1.00 91.44 337 GLN A O 1
ATOM 2601 N N . LEU A 1 338 ? 23.866 4.340 -41.361 1.00 92.12 338 LEU A N 1
ATOM 2602 C CA . LEU A 1 338 ? 23.807 3.077 -40.615 1.00 92.12 338 LEU A CA 1
ATOM 2603 C C . LEU A 1 338 ? 23.032 3.215 -39.302 1.00 92.12 338 LEU A C 1
ATOM 2605 O O . LEU A 1 338 ? 22.391 2.255 -38.896 1.00 92.12 338 LEU A O 1
ATOM 2609 N N . ILE A 1 339 ? 23.003 4.412 -38.705 1.00 95.31 339 ILE A N 1
ATOM 2610 C CA . ILE A 1 339 ? 22.213 4.688 -37.500 1.00 95.31 339 ILE A CA 1
ATOM 2611 C C . ILE A 1 339 ? 20.727 4.358 -37.695 1.00 95.31 339 ILE A C 1
ATOM 2613 O O . ILE A 1 339 ? 20.090 3.867 -36.779 1.00 95.31 339 ILE A O 1
ATOM 2617 N N . PHE A 1 340 ? 20.161 4.541 -38.892 1.00 95.75 340 PHE A N 1
ATOM 2618 C CA . PHE A 1 340 ? 18.743 4.255 -39.159 1.00 95.75 340 PHE A CA 1
ATOM 2619 C C . PHE A 1 340 ? 18.436 2.770 -39.369 1.00 95.75 340 PHE A C 1
ATOM 2621 O O . PHE A 1 340 ? 17.277 2.402 -39.567 1.00 95.75 340 PHE A O 1
ATOM 2628 N N . LYS A 1 341 ? 19.469 1.924 -39.349 1.00 93.94 341 LYS A N 1
ATOM 2629 C CA . LYS A 1 341 ? 19.361 0.463 -39.371 1.00 93.94 341 LYS A CA 1
ATOM 2630 C C . LYS A 1 341 ? 19.606 -0.160 -37.998 1.00 93.94 341 LYS A C 1
ATOM 2632 O O . LYS A 1 341 ? 19.450 -1.363 -37.876 1.00 93.94 341 LYS A O 1
ATOM 2637 N N . GLU A 1 342 ? 19.969 0.653 -37.011 1.00 94.75 342 GLU A N 1
ATOM 2638 C CA . GLU A 1 342 ? 20.316 0.219 -35.664 1.00 94.75 342 GLU A CA 1
ATOM 2639 C C . GLU A 1 342 ? 19.057 0.108 -34.799 1.00 94.75 342 GLU A C 1
ATOM 2641 O O . GLU A 1 342 ? 18.357 1.104 -34.574 1.00 94.75 342 GLU A O 1
ATOM 2646 N N . SER A 1 343 ? 18.771 -1.096 -34.308 1.00 96.38 343 SER A N 1
ATOM 2647 C CA . SER A 1 343 ? 17.791 -1.283 -33.229 1.00 96.38 343 SER A CA 1
ATOM 2648 C C . SER A 1 343 ? 18.484 -1.238 -31.864 1.00 96.38 343 SER A C 1
ATOM 2650 O O . SER A 1 343 ? 19.707 -1.274 -31.773 1.00 96.38 343 SER A O 1
ATOM 2652 N N . LEU A 1 344 ? 17.727 -1.135 -30.774 1.00 97.50 344 LEU A N 1
ATOM 2653 C CA . LEU A 1 344 ? 18.315 -1.043 -29.436 1.00 97.50 344 LEU A CA 1
ATOM 2654 C C . LEU A 1 344 ? 17.467 -1.756 -28.392 1.00 97.50 344 LEU A C 1
ATOM 2656 O O . LEU A 1 344 ? 16.329 -1.355 -28.150 1.00 97.50 344 LEU A O 1
ATOM 2660 N N . ILE A 1 345 ? 18.047 -2.727 -27.690 1.00 98.06 345 ILE A N 1
ATOM 2661 C CA . ILE A 1 345 ? 17.457 -3.236 -26.451 1.00 98.06 345 ILE A CA 1
ATOM 2662 C C . ILE A 1 345 ? 17.664 -2.231 -25.324 1.00 98.06 345 ILE A C 1
ATOM 2664 O O . ILE A 1 345 ? 18.778 -1.781 -25.048 1.00 98.06 345 ILE A O 1
ATOM 2668 N N . VAL A 1 346 ? 16.580 -1.956 -24.609 1.00 98.69 346 VAL A N 1
ATOM 2669 C CA . VAL A 1 346 ? 16.572 -1.152 -23.395 1.00 98.69 346 VAL A CA 1
ATOM 2670 C C . VAL A 1 346 ? 16.013 -1.993 -22.258 1.00 98.69 346 VAL A C 1
ATOM 2672 O O . VAL A 1 346 ? 14.893 -2.497 -22.337 1.00 98.69 346 VAL A O 1
ATOM 2675 N N . LEU A 1 347 ? 16.789 -2.126 -21.187 1.00 98.69 347 LEU A N 1
ATOM 2676 C CA . LEU A 1 347 ? 16.312 -2.628 -19.904 1.00 98.69 347 LEU A CA 1
ATOM 2677 C C . LEU A 1 347 ? 15.783 -1.454 -19.087 1.00 98.69 347 LEU A C 1
ATOM 2679 O O . LEU A 1 347 ? 16.375 -0.371 -19.106 1.00 98.69 347 LEU A O 1
ATOM 2683 N N . TYR A 1 348 ? 14.695 -1.662 -18.352 1.00 98.81 348 TYR A N 1
ATOM 2684 C CA . TYR A 1 348 ? 14.144 -0.632 -17.483 1.00 98.81 348 TYR A CA 1
ATOM 2685 C C . TYR A 1 348 ? 13.637 -1.182 -16.153 1.00 98.81 348 TYR A C 1
ATOM 2687 O O . TYR A 1 348 ? 13.184 -2.323 -16.067 1.00 98.81 348 TYR A O 1
ATOM 2695 N N . THR A 1 349 ? 13.642 -0.325 -15.134 1.00 98.69 349 THR A N 1
ATOM 2696 C CA . THR A 1 349 ? 12.933 -0.560 -13.872 1.00 98.69 349 THR A CA 1
ATOM 2697 C C . THR A 1 349 ? 11.991 0.604 -13.610 1.00 98.69 349 THR A C 1
ATOM 2699 O O . THR A 1 349 ? 12.426 1.749 -13.510 1.00 98.69 349 THR A O 1
ATOM 2702 N N . ALA A 1 350 ? 10.700 0.306 -13.516 1.00 98.38 350 ALA A N 1
ATOM 2703 C CA . ALA A 1 350 ? 9.624 1.242 -13.241 1.00 98.38 350 ALA A CA 1
ATOM 2704 C C . ALA A 1 350 ? 9.215 1.186 -11.764 1.00 98.38 350 ALA A C 1
ATOM 2706 O O . ALA A 1 350 ? 9.176 0.111 -11.164 1.00 98.38 350 ALA A O 1
ATOM 2707 N N . TYR A 1 351 ? 8.868 2.342 -11.209 1.00 97.75 351 TYR A N 1
ATOM 2708 C CA . TYR A 1 351 ? 8.431 2.529 -9.829 1.00 97.75 351 TYR A CA 1
ATOM 2709 C C . TYR A 1 351 ? 7.075 3.238 -9.821 1.00 97.75 351 TYR A C 1
ATOM 2711 O O . TYR A 1 351 ? 6.871 4.157 -10.621 1.00 97.75 351 TYR A O 1
ATOM 2719 N N . LYS A 1 352 ? 6.166 2.786 -8.952 1.00 92.81 352 LYS A N 1
ATOM 2720 C CA . LYS A 1 352 ? 4.822 3.356 -8.775 1.00 92.81 352 LYS A CA 1
ATOM 2721 C C . LYS A 1 352 ? 4.892 4.758 -8.188 1.00 92.81 352 LYS A C 1
ATOM 2723 O O . LYS A 1 352 ? 5.574 4.934 -7.159 1.00 92.81 352 LYS A O 1
#

Secondary structure (DSSP, 8-state):
------------------PPPPPEEE-TTS-EEE-----EEEESSSSPPSS--TT-EEEETTTTEEEEE-SSSEEEGGGGT---S-SS-----S-------TT------S-S-----S-S------SS------TT-----S----SS----SS----TTS----TTEEEEE-SSSEEEEE---SEEEEEEEE----S-SS-EEEEEEE---SS--SEEEEEEETT--STT--S--SS-TT--SGGGEEEEEEEEEEEEETTEEEEEEEEEEEEESS--SS-EEEEESS-SEEEEEE-TT--EEEEEEEEEEEEETTEEEEEEEEEE-SSS-HHHHGGGGG--EEEEEEEE-

Sequence (352 aa):
MKNYKNYLFILIFISIKINAQEFNVVDNKGTINSVFKNKVTTSPTASPPASKIEGDVWFDTTASEIKIYDGSIWKKLSDFVNKTIYTDNGTITSNRTISGNAVNRFDISYFKAFMVSNTEFITFDATQNINLQATNGIDFRSNTIANENFQVIKGLLDKDGDVGTTGQVLSSTGTATEWIDNTASVYTGSFIIDAPTTTTTDINFDKIITGLPFKPSQITFVAHANIESFDTDSKNSDRRNSNTLQNSFGTMNGFARYDKTPATTTQSVIFVGGSGNSINDISRLSSNSNCIGLRYGDKDAIDLGKIMGNLTSFNNDGFTINVKYTLGTSGNTTNKQLIFKESLIVLYTAYK